Protein AF-A0A2D9T7Q5-F1 (afdb_monomer)

Sequence (252 aa):
MREMLADASYLTARIRVTLDCPECASPIPVNGMVDQVLCGACQAVVKLHGDLGWKTILRYQKGEGCMEHKVLVNSQLCLAMDYFLAFGPRGGKLYRKWRGLLLEVDAQPIGCGECGHRLDADHLAREAMEEGPAVDAFCPACGHAVPIRVPTRQERSRTHAQCVAIVGETALCGDLSEPETDTTVLFSCLGCGAPAKVDATVPRLLRCEFCDATSYLPDALWLRLHPAQRKRPWALILRSTPDIHAKAQRQV

pLDDT: mean 84.09, std 13.27, range [35.62, 96.44]

Nearest PDB structures (foldseek):
  7fac-assembly1_A  TM=2.512E-01  e=1.376E+00  Severe acute respiratory syndrome-related coronavirus
  2rl7-assembly2_D  TM=2.134E-01  e=8.811E+00  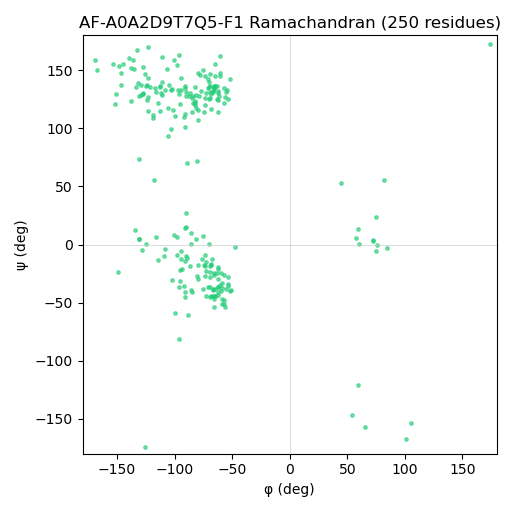Bos taurus

Structure (mmCIF, N/CA/C/O backbone):
data_AF-A0A2D9T7Q5-F1
#
_entry.id   AF-A0A2D9T7Q5-F1
#
loop_
_atom_site.group_PDB
_atom_site.id
_atom_site.type_symbol
_atom_site.label_atom_id
_atom_site.label_alt_id
_atom_site.label_comp_id
_atom_site.label_asym_id
_atom_site.label_entity_id
_atom_site.label_seq_id
_atom_site.pdbx_PDB_ins_code
_atom_site.Cartn_x
_atom_site.Cartn_y
_atom_site.Cartn_z
_atom_site.occupancy
_atom_site.B_iso_or_equiv
_atom_site.auth_seq_id
_atom_site.auth_comp_id
_atom_site.auth_asym_id
_atom_site.auth_atom_id
_atom_site.pdbx_PDB_model_num
ATOM 1 N N . MET A 1 1 ? 29.111 10.127 -18.980 1.00 43.31 1 MET A N 1
ATOM 2 C CA . MET A 1 1 ? 27.925 9.448 -18.396 1.00 43.31 1 MET A CA 1
ATOM 3 C C . MET A 1 1 ? 26.583 10.043 -18.874 1.00 43.31 1 MET A C 1
ATOM 5 O O . MET A 1 1 ? 25.580 9.836 -18.209 1.00 43.31 1 MET A O 1
ATOM 9 N N . ARG A 1 2 ? 26.542 10.764 -20.015 1.00 35.62 2 ARG A N 1
ATOM 10 C CA . ARG A 1 2 ? 25.325 11.380 -20.596 1.00 35.62 2 ARG A CA 1
ATOM 11 C C . ARG A 1 2 ? 24.828 10.699 -21.888 1.00 35.62 2 ARG A C 1
ATOM 13 O O . ARG A 1 2 ? 23.712 10.963 -22.297 1.00 35.62 2 ARG A O 1
ATOM 20 N N . GLU A 1 3 ? 25.601 9.785 -22.481 1.00 36.62 3 GLU A N 1
ATOM 21 C CA . GLU A 1 3 ? 25.268 9.139 -23.770 1.00 36.62 3 GLU A CA 1
ATOM 22 C C . GLU A 1 3 ? 24.538 7.784 -23.655 1.00 36.62 3 GLU A C 1
ATOM 24 O O . GLU A 1 3 ? 24.079 7.254 -24.655 1.00 36.62 3 GLU A O 1
ATOM 29 N N . MET A 1 4 ? 24.348 7.226 -22.451 1.00 38.62 4 MET A N 1
ATOM 30 C CA . MET A 1 4 ? 23.661 5.928 -22.249 1.00 38.62 4 MET A CA 1
ATOM 31 C C . MET A 1 4 ? 22.134 6.033 -22.032 1.00 38.62 4 MET A C 1
ATOM 33 O O . MET A 1 4 ? 21.518 5.095 -21.520 1.00 38.62 4 MET A O 1
ATOM 37 N N . LEU A 1 5 ? 21.516 7.178 -22.333 1.00 47.72 5 LEU A N 1
ATOM 38 C CA . LEU A 1 5 ? 20.073 7.393 -22.135 1.00 47.72 5 LEU A CA 1
ATOM 39 C C . LEU A 1 5 ? 19.224 7.105 -23.385 1.00 47.72 5 LEU A C 1
ATOM 41 O O . LEU A 1 5 ? 18.015 6.993 -23.246 1.00 47.72 5 LEU A O 1
ATOM 45 N N . ALA A 1 6 ? 19.823 6.940 -24.571 1.00 46.31 6 ALA A N 1
ATOM 46 C CA . ALA A 1 6 ? 19.074 6.875 -25.832 1.00 46.31 6 ALA A CA 1
ATOM 47 C C . ALA A 1 6 ? 18.213 5.604 -26.024 1.00 46.31 6 ALA A C 1
ATOM 49 O O . ALA A 1 6 ? 17.210 5.677 -26.723 1.00 46.31 6 ALA A O 1
ATOM 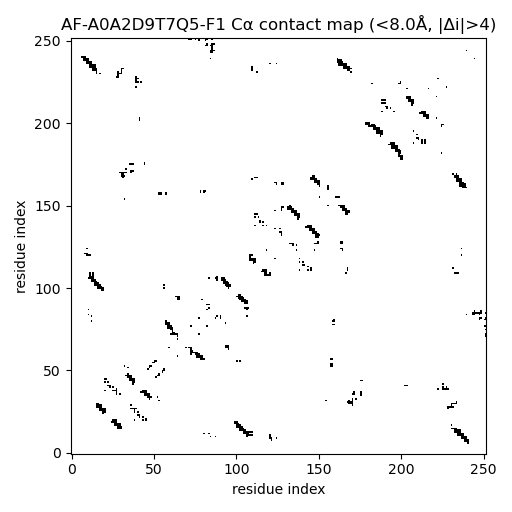50 N N . ASP A 1 7 ? 18.542 4.486 -25.358 1.00 54.91 7 ASP A N 1
ATOM 51 C CA . ASP A 1 7 ? 17.846 3.191 -25.528 1.00 54.91 7 ASP A CA 1
ATOM 52 C C . ASP A 1 7 ? 17.118 2.692 -24.263 1.00 54.91 7 ASP A C 1
ATOM 54 O O . ASP A 1 7 ? 16.646 1.552 -24.206 1.00 54.91 7 ASP A O 1
ATOM 58 N N . ALA A 1 8 ? 17.066 3.499 -23.198 1.00 61.81 8 ALA A N 1
ATOM 59 C CA . ALA A 1 8 ? 16.381 3.101 -21.971 1.00 61.81 8 ALA A CA 1
ATOM 60 C C . ALA A 1 8 ? 14.876 3.369 -22.097 1.00 61.81 8 ALA A C 1
ATOM 62 O O . ALA A 1 8 ? 14.469 4.510 -22.279 1.00 61.81 8 ALA A O 1
ATOM 63 N N . SER A 1 9 ? 14.069 2.318 -21.949 1.00 82.94 9 SER A N 1
ATOM 64 C CA . SER A 1 9 ? 12.618 2.428 -21.750 1.00 82.94 9 SER A CA 1
ATOM 65 C C . SER A 1 9 ? 12.292 2.253 -20.270 1.00 82.94 9 SER A C 1
ATOM 67 O O . SER A 1 9 ? 13.089 1.680 -19.516 1.00 82.94 9 SER A O 1
ATOM 69 N N . TYR A 1 10 ? 11.130 2.726 -19.831 1.00 89.00 10 TYR A N 1
ATOM 70 C CA . TYR A 1 10 ? 10.676 2.520 -18.458 1.00 89.00 10 TYR A CA 1
ATOM 71 C C . TYR A 1 10 ? 9.484 1.566 -18.394 1.00 89.00 10 TYR A C 1
ATOM 73 O O . TYR A 1 10 ? 8.569 1.606 -19.214 1.00 89.00 10 TYR A O 1
ATOM 81 N N . LEU A 1 11 ? 9.495 0.689 -17.390 1.00 88.94 11 LEU A N 1
ATOM 82 C CA . LEU A 1 11 ? 8.395 -0.227 -17.109 1.00 88.94 11 LEU A CA 1
ATOM 83 C C . LEU A 1 11 ? 7.725 0.143 -15.790 1.00 88.94 11 LEU A C 1
ATOM 85 O O . LEU A 1 11 ? 8.394 0.388 -14.786 1.00 88.94 11 LEU A O 1
ATOM 89 N N . THR A 1 12 ? 6.395 0.132 -15.781 1.00 91.44 12 THR A N 1
ATOM 90 C CA . THR A 1 12 ? 5.591 0.416 -14.589 1.00 91.44 12 THR A CA 1
ATOM 91 C C . THR A 1 12 ? 5.121 -0.879 -13.947 1.00 91.44 12 THR A C 1
ATOM 93 O O . THR A 1 12 ? 4.246 -1.551 -14.488 1.00 91.44 12 THR A O 1
ATOM 96 N N . ALA A 1 13 ? 5.655 -1.209 -12.774 1.00 92.25 13 ALA A N 1
ATOM 97 C CA . ALA A 1 13 ? 5.128 -2.283 -11.942 1.00 92.25 13 ALA A CA 1
ATOM 98 C C . ALA A 1 13 ? 4.087 -1.698 -10.986 1.00 92.25 13 ALA A C 1
ATOM 100 O O . ALA A 1 13 ? 4.437 -1.076 -9.981 1.00 92.25 13 ALA A O 1
ATOM 101 N N . ARG A 1 14 ? 2.804 -1.875 -11.302 1.00 93.38 14 ARG A N 1
ATOM 102 C CA . ARG A 1 14 ? 1.698 -1.396 -10.472 1.00 93.38 14 ARG A CA 1
ATOM 103 C C . ARG A 1 14 ? 1.397 -2.405 -9.375 1.00 93.38 14 ARG A C 1
ATOM 105 O O . ARG A 1 14 ? 1.079 -3.556 -9.661 1.00 93.38 14 ARG A O 1
ATOM 112 N N . ILE A 1 15 ? 1.476 -1.959 -8.131 1.00 94.25 15 ILE A N 1
ATOM 113 C CA . ILE A 1 15 ? 1.443 -2.780 -6.927 1.00 94.25 15 ILE A CA 1
ATOM 114 C C . ILE A 1 15 ? 0.165 -2.492 -6.143 1.00 94.25 15 ILE A C 1
ATOM 116 O O . ILE A 1 15 ? -0.222 -1.341 -5.933 1.00 94.25 15 ILE A O 1
ATOM 120 N N . ARG A 1 16 ? -0.481 -3.557 -5.669 1.00 95.44 16 ARG A N 1
ATOM 121 C CA . ARG A 1 16 ? -1.480 -3.488 -4.602 1.00 95.44 16 ARG A CA 1
ATOM 122 C C . ARG A 1 16 ? -1.121 -4.504 -3.539 1.00 95.44 16 ARG A C 1
ATOM 124 O O . ARG A 1 16 ? -0.930 -5.679 -3.843 1.00 95.44 16 ARG A O 1
ATOM 131 N N . VAL A 1 17 ? -1.071 -4.048 -2.297 1.00 95.88 17 VAL A N 1
ATOM 132 C CA . VAL A 1 17 ? -0.803 -4.909 -1.149 1.00 95.88 17 VAL A CA 1
ATOM 133 C C . VAL A 1 17 ? -1.937 -4.763 -0.147 1.00 95.88 17 VAL A C 1
ATOM 135 O O . VAL A 1 17 ? -2.457 -3.672 0.098 1.00 95.88 17 VAL A O 1
ATOM 138 N N . THR A 1 18 ? -2.363 -5.887 0.404 1.00 96.44 18 THR A N 1
ATOM 139 C CA . THR A 1 18 ? -3.292 -5.959 1.528 1.00 96.44 18 THR A CA 1
ATOM 140 C C . THR A 1 18 ? -2.718 -6.948 2.525 1.00 96.44 18 THR A C 1
ATOM 142 O O . THR A 1 18 ? -2.238 -8.000 2.113 1.00 96.44 18 THR A O 1
ATOM 145 N N . LEU A 1 19 ? -2.735 -6.614 3.808 1.00 95.56 19 LEU A N 1
ATOM 146 C CA . LEU A 1 19 ? -2.353 -7.533 4.876 1.00 95.56 19 LEU A CA 1
ATOM 147 C C . LEU A 1 19 ? -3.475 -7.638 5.900 1.00 95.56 19 LEU A C 1
ATOM 149 O O . LEU A 1 19 ? -4.172 -6.658 6.140 1.00 95.56 19 LEU A O 1
ATOM 153 N N . ASP A 1 20 ? -3.645 -8.801 6.505 1.00 95.69 20 ASP A N 1
ATOM 154 C CA . ASP A 1 20 ? -4.564 -8.978 7.621 1.00 95.69 20 ASP A CA 1
ATOM 155 C C . ASP A 1 20 ? -3.926 -8.401 8.892 1.00 95.69 20 ASP A C 1
ATOM 157 O O . ASP A 1 20 ? -2.754 -8.647 9.194 1.00 95.69 20 ASP A O 1
ATOM 161 N N . CYS A 1 21 ? -4.687 -7.603 9.639 1.00 94.31 21 CYS A N 1
ATOM 162 C CA . CYS A 1 21 ? -4.234 -7.049 10.908 1.00 94.31 21 CYS A CA 1
ATOM 163 C C . CYS A 1 21 ? -3.931 -8.185 11.902 1.00 94.31 21 CYS A C 1
ATOM 165 O O . CYS A 1 21 ? -4.820 -8.998 12.151 1.00 94.31 21 CYS A O 1
ATOM 167 N N . PRO A 1 22 ? -2.746 -8.229 12.534 1.00 94.00 22 PRO A N 1
ATOM 168 C CA . PRO A 1 22 ? -2.429 -9.269 13.512 1.00 94.00 22 PRO A CA 1
ATOM 169 C C . PRO A 1 22 ? -3.302 -9.195 14.775 1.00 94.00 22 PRO A C 1
ATOM 171 O O . PRO A 1 22 ? -3.511 -10.218 15.416 1.00 94.00 22 PRO A O 1
ATOM 174 N N . GLU A 1 23 ? -3.848 -8.018 15.103 1.00 93.31 23 GLU A N 1
ATOM 175 C CA . GLU A 1 23 ? -4.663 -7.807 16.309 1.00 93.31 23 GLU A CA 1
ATOM 176 C C . GLU A 1 23 ? -6.145 -8.149 16.104 1.00 93.31 23 GLU A C 1
ATOM 178 O O . GLU A 1 23 ? -6.793 -8.699 16.989 1.00 93.31 23 GLU A O 1
ATOM 183 N N . CYS A 1 24 ? -6.713 -7.815 14.939 1.00 92.12 24 CYS A N 1
ATOM 184 C CA . CYS A 1 24 ? -8.160 -7.935 14.705 1.00 92.12 24 CYS A CA 1
ATOM 185 C C . CYS A 1 24 ? -8.547 -8.659 13.409 1.00 92.12 24 CYS A C 1
ATOM 187 O O . CYS A 1 24 ? -9.725 -8.670 13.052 1.00 92.12 24 CYS A O 1
ATOM 189 N N . ALA A 1 25 ? -7.576 -9.202 12.668 1.00 94.50 25 ALA A N 1
ATOM 190 C CA . ALA A 1 25 ? -7.743 -9.869 11.371 1.00 94.50 25 ALA A CA 1
ATOM 191 C C . ALA A 1 25 ? -8.407 -9.026 10.260 1.00 94.50 25 ALA A C 1
ATOM 193 O O . ALA A 1 25 ? -8.667 -9.532 9.171 1.00 94.50 25 ALA A O 1
ATOM 194 N N . SER A 1 26 ? -8.671 -7.736 10.495 1.00 92.44 26 SER A N 1
ATOM 195 C CA . SER A 1 26 ? -9.244 -6.852 9.477 1.00 92.44 26 SER A CA 1
ATOM 196 C C . SER A 1 26 ? -8.222 -6.545 8.379 1.00 92.44 26 SER A C 1
ATOM 198 O O . SER A 1 26 ? -7.047 -6.339 8.693 1.00 92.44 26 SER A O 1
ATOM 200 N N . PRO A 1 27 ? -8.640 -6.452 7.105 1.00 94.88 27 PRO A N 1
ATOM 201 C CA . PRO A 1 27 ? -7.729 -6.167 6.007 1.00 94.88 27 PRO A CA 1
ATOM 202 C C . PRO A 1 27 ? -7.215 -4.723 6.075 1.00 94.88 27 PRO A C 1
ATOM 204 O O . PRO A 1 27 ? -7.990 -3.772 6.186 1.00 94.88 27 PRO A O 1
ATOM 207 N N . ILE A 1 28 ? -5.902 -4.558 5.950 1.00 95.38 28 ILE A N 1
ATOM 208 C CA . ILE A 1 28 ? -5.200 -3.276 5.918 1.00 95.38 28 ILE A CA 1
ATOM 209 C C . ILE A 1 28 ? -4.602 -3.088 4.518 1.00 95.38 28 ILE A C 1
ATOM 211 O O . ILE A 1 28 ? -3.722 -3.857 4.113 1.00 95.38 28 ILE A O 1
ATOM 215 N N . PRO A 1 29 ? -5.056 -2.092 3.741 1.00 95.94 29 PRO A N 1
ATOM 216 C CA . PRO A 1 29 ? -4.398 -1.747 2.491 1.00 95.94 29 PRO A CA 1
ATOM 217 C C . PRO A 1 29 ? -3.043 -1.083 2.763 1.00 95.94 29 PRO A C 1
ATOM 219 O O . PRO A 1 29 ? -2.936 -0.173 3.582 1.00 95.94 29 PRO A O 1
ATOM 222 N N . VAL A 1 30 ? -2.012 -1.514 2.037 1.00 95.75 30 VAL A N 1
ATOM 223 C CA . VAL A 1 30 ? -0.668 -0.928 2.101 1.00 95.75 30 VAL A CA 1
ATOM 224 C C . VAL A 1 30 ? -0.449 -0.107 0.831 1.00 95.75 30 VAL A C 1
ATOM 226 O O . VAL A 1 30 ? -0.069 -0.627 -0.222 1.00 95.75 30 VAL A O 1
ATOM 229 N N . ASN A 1 31 ? -0.749 1.187 0.930 1.00 95.44 31 ASN A N 1
ATOM 230 C CA . ASN A 1 31 ? -0.799 2.118 -0.200 1.00 95.44 31 ASN A CA 1
ATOM 231 C C . ASN A 1 31 ? 0.546 2.820 -0.488 1.00 95.44 31 ASN A C 1
ATOM 233 O O . ASN A 1 31 ? 0.563 3.942 -0.990 1.00 95.44 31 ASN A O 1
ATOM 237 N N . GLY A 1 32 ? 1.670 2.196 -0.141 1.00 94.75 32 GLY A N 1
ATOM 238 C CA . GLY A 1 32 ? 3.005 2.716 -0.426 1.00 94.75 32 GLY A CA 1
ATOM 239 C C . GLY A 1 32 ? 4.110 1.878 0.204 1.00 94.75 32 GLY A C 1
ATOM 240 O O . GLY A 1 32 ? 3.834 0.964 0.980 1.00 94.75 32 GLY A O 1
ATOM 241 N N . MET A 1 33 ? 5.355 2.195 -0.130 1.00 93.44 33 MET A N 1
ATOM 242 C CA . MET A 1 33 ? 6.586 1.589 0.370 1.00 93.44 33 MET A CA 1
ATOM 243 C C . MET A 1 33 ? 6.952 2.177 1.743 1.00 93.44 33 MET A C 1
ATOM 245 O O . MET A 1 33 ? 7.897 2.947 1.883 1.00 93.44 33 MET A O 1
ATOM 249 N N . VAL A 1 34 ? 6.183 1.808 2.766 1.00 93.50 34 VAL A N 1
ATOM 250 C CA . VAL A 1 34 ? 6.332 2.299 4.149 1.00 93.50 34 VAL A CA 1
ATOM 251 C C . VAL A 1 34 ? 6.830 1.208 5.095 1.00 93.50 34 VAL A C 1
ATOM 253 O O . VAL A 1 34 ? 6.720 0.023 4.791 1.00 93.50 34 VAL A O 1
ATOM 256 N N . ASP A 1 35 ? 7.368 1.580 6.254 1.00 92.88 35 ASP A N 1
ATOM 257 C CA . ASP A 1 35 ? 7.816 0.616 7.274 1.00 92.88 35 ASP A CA 1
ATOM 258 C C . ASP A 1 35 ? 6.712 0.241 8.277 1.00 92.88 35 ASP A C 1
ATOM 260 O O . ASP A 1 35 ? 6.879 -0.694 9.059 1.00 92.88 35 ASP A O 1
ATOM 264 N N . GLN A 1 36 ? 5.574 0.936 8.257 1.00 93.81 36 GLN A N 1
ATOM 265 C CA . GLN A 1 36 ? 4.432 0.660 9.121 1.00 93.81 36 GLN A CA 1
ATOM 266 C C . GLN A 1 36 ? 3.121 1.125 8.491 1.00 93.81 36 GLN A C 1
ATOM 268 O O . GLN A 1 36 ? 3.112 2.030 7.660 1.00 93.81 36 GLN A O 1
ATOM 273 N N . VAL A 1 37 ? 2.015 0.504 8.894 1.00 93.81 37 VAL A N 1
ATOM 274 C CA . VAL A 1 37 ? 0.657 0.882 8.484 1.00 93.81 37 VAL A CA 1
ATOM 275 C C . VAL A 1 37 ? -0.286 0.884 9.679 1.00 93.81 37 VAL A C 1
ATOM 277 O O . VAL A 1 37 ? -0.104 0.118 10.623 1.00 93.81 37 VAL A O 1
ATOM 280 N N . LEU A 1 38 ? -1.3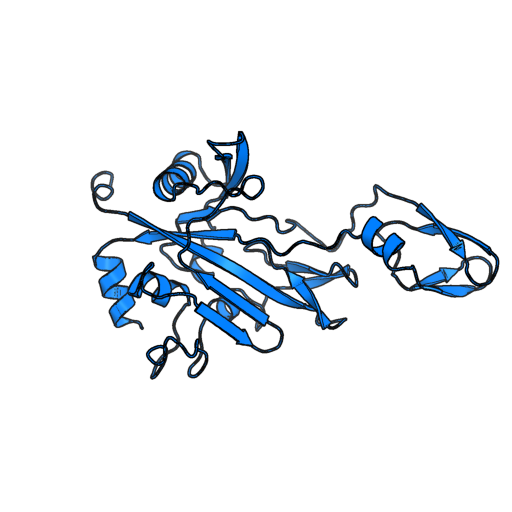14 1.726 9.624 1.00 92.31 38 LEU A N 1
ATOM 281 C CA . LEU A 1 38 ? -2.337 1.825 10.660 1.00 92.31 38 LEU A CA 1
ATOM 282 C C . LEU A 1 38 ? -3.564 0.988 10.286 1.00 92.31 38 LEU A C 1
ATOM 284 O O . LEU A 1 38 ? -4.105 1.109 9.182 1.00 92.31 38 LEU A O 1
ATOM 288 N N . CYS A 1 39 ? -4.035 0.146 11.203 1.00 90.94 39 CYS A N 1
ATOM 289 C CA . CYS A 1 39 ? -5.280 -0.585 11.004 1.00 90.94 39 CYS A CA 1
ATOM 290 C C . CYS A 1 39 ? -6.491 0.343 11.166 1.00 90.94 39 CYS A C 1
ATOM 292 O O . CYS A 1 39 ? -6.802 0.751 12.276 1.00 90.94 39 CYS A O 1
ATOM 294 N N . GLY A 1 40 ? -7.265 0.589 10.105 1.00 86.81 40 GLY A N 1
ATOM 295 C CA . GLY A 1 40 ? -8.497 1.390 10.214 1.00 86.81 40 GLY A CA 1
ATOM 296 C C . GLY A 1 40 ? -9.551 0.811 11.178 1.00 86.81 40 GLY A C 1
ATOM 297 O O . GLY A 1 40 ? -10.365 1.548 11.728 1.00 86.81 40 GLY A O 1
ATOM 298 N N . ALA A 1 41 ? -9.530 -0.503 11.433 1.00 87.75 41 ALA A N 1
ATOM 299 C CA . ALA A 1 41 ? -10.537 -1.173 12.258 1.00 87.75 41 ALA A CA 1
ATOM 300 C C . ALA A 1 41 ? -10.250 -1.123 13.767 1.00 87.75 41 ALA A C 1
ATOM 302 O O . ALA A 1 41 ? -11.184 -0.938 14.547 1.00 87.75 41 ALA A O 1
ATOM 303 N N . CYS A 1 42 ? -8.989 -1.301 14.175 1.00 87.38 42 CYS A N 1
ATOM 304 C CA . CYS A 1 42 ? -8.593 -1.353 15.588 1.00 87.38 42 CYS A CA 1
ATOM 305 C C . CYS A 1 42 ? -7.500 -0.346 15.972 1.00 87.38 42 CYS A C 1
ATOM 307 O O . CYS A 1 42 ? -7.072 -0.348 17.119 1.00 87.38 42 CYS A O 1
ATOM 309 N N . GLN A 1 43 ? -7.028 0.475 15.028 1.00 87.50 43 GLN A N 1
ATOM 310 C CA . GLN A 1 43 ? -5.947 1.462 15.194 1.00 87.50 43 GLN A CA 1
ATOM 311 C C . GLN A 1 43 ? -4.593 0.883 15.623 1.00 87.50 43 GLN A C 1
ATOM 313 O O . GLN A 1 43 ? -3.680 1.622 15.969 1.00 87.50 43 GLN A O 1
ATOM 318 N N . ALA A 1 44 ? -4.411 -0.437 15.547 1.00 89.81 44 ALA A N 1
ATOM 319 C CA . ALA A 1 44 ? -3.103 -1.031 15.780 1.00 89.81 44 ALA A CA 1
ATOM 320 C C . ALA A 1 44 ? -2.116 -0.597 14.687 1.00 89.81 44 ALA A C 1
ATOM 322 O O . ALA A 1 44 ? -2.423 -0.675 13.490 1.00 89.81 44 ALA A O 1
ATOM 323 N N . VAL A 1 45 ? -0.918 -0.189 15.106 1.00 92.69 45 VAL A N 1
ATOM 324 C CA . VAL A 1 45 ? 0.213 0.069 14.211 1.00 92.69 45 VAL A CA 1
ATOM 325 C C . VAL A 1 45 ? 0.884 -1.259 13.878 1.00 92.69 45 VAL A C 1
ATOM 327 O O . VAL A 1 45 ? 1.422 -1.941 14.751 1.00 92.69 45 VAL A O 1
ATOM 330 N N . VAL A 1 46 ? 0.877 -1.628 12.601 1.00 93.31 46 VAL A N 1
ATOM 331 C CA . VAL A 1 46 ? 1.496 -2.859 12.101 1.00 93.31 46 VAL A CA 1
ATOM 332 C C . VAL A 1 46 ? 2.830 -2.522 11.451 1.00 93.31 46 VAL A C 1
ATOM 334 O O . VAL A 1 46 ? 2.872 -1.842 10.426 1.00 93.31 46 VAL A O 1
ATOM 337 N N . LYS A 1 47 ? 3.927 -3.022 12.027 1.00 94.38 47 LYS A N 1
ATOM 338 C CA . LYS A 1 47 ? 5.287 -2.830 11.499 1.00 94.38 47 LYS A CA 1
ATOM 339 C C . LYS A 1 47 ? 5.591 -3.824 10.374 1.00 94.38 47 LYS A C 1
ATOM 341 O O . LYS A 1 47 ? 5.461 -5.037 10.543 1.00 94.38 47 LYS A O 1
ATOM 346 N N . LEU A 1 48 ? 6.055 -3.316 9.236 1.00 92.81 48 LEU A N 1
ATOM 347 C CA . LEU A 1 48 ? 6.407 -4.076 8.035 1.00 92.81 48 LEU A CA 1
ATOM 348 C C . LEU A 1 48 ? 7.877 -4.511 8.071 1.00 92.81 48 LEU A C 1
ATOM 350 O O . LEU A 1 48 ? 8.729 -4.036 7.318 1.00 92.81 48 LEU A O 1
ATOM 354 N N . HIS A 1 49 ? 8.181 -5.451 8.963 1.00 91.25 49 HIS A N 1
ATOM 355 C CA . HIS A 1 49 ? 9.509 -6.052 9.122 1.00 91.25 49 HIS A CA 1
ATOM 356 C C . HIS A 1 49 ? 9.439 -7.585 9.195 1.00 91.25 49 HIS A C 1
ATOM 358 O O . HIS A 1 49 ? 8.366 -8.158 9.391 1.00 91.25 49 HIS A O 1
ATOM 364 N N . GLY A 1 50 ? 10.586 -8.263 9.076 1.00 89.25 50 GLY A N 1
ATOM 365 C CA . GLY A 1 50 ? 10.651 -9.728 9.134 1.00 89.25 50 GLY A CA 1
ATOM 366 C C . GLY A 1 50 ? 9.796 -10.377 8.041 1.00 89.25 50 GLY A C 1
ATOM 367 O O . GLY A 1 50 ? 9.982 -10.089 6.854 1.00 89.25 50 GLY A O 1
ATOM 368 N N . ASP A 1 51 ? 8.829 -11.202 8.441 1.00 87.50 51 ASP A N 1
ATOM 369 C CA . ASP A 1 51 ? 7.902 -11.889 7.530 1.00 87.50 51 ASP A CA 1
ATOM 370 C C . ASP A 1 51 ? 6.965 -10.927 6.778 1.00 87.50 51 ASP A C 1
ATOM 372 O O . ASP A 1 51 ? 6.565 -11.212 5.652 1.00 87.50 51 ASP A O 1
ATOM 376 N N . LEU A 1 52 ? 6.679 -9.755 7.353 1.00 89.12 52 LEU A N 1
ATOM 377 C CA . LEU A 1 52 ? 5.888 -8.688 6.724 1.00 89.12 52 LEU A CA 1
ATOM 378 C C . LEU A 1 52 ? 6.766 -7.602 6.082 1.00 89.12 52 LEU A C 1
ATOM 380 O O . LEU A 1 52 ? 6.265 -6.574 5.641 1.00 89.12 52 LEU A O 1
ATOM 384 N N . GLY A 1 53 ? 8.086 -7.796 6.037 1.00 91.81 53 GLY A N 1
ATOM 385 C CA . GLY A 1 53 ? 9.002 -6.833 5.434 1.00 91.81 53 GLY A CA 1
ATOM 386 C C . GLY A 1 53 ? 8.969 -6.858 3.909 1.00 91.81 53 GLY A C 1
ATOM 387 O O . GLY A 1 53 ? 8.797 -7.911 3.298 1.00 91.81 53 GLY A O 1
ATOM 388 N N . TRP A 1 54 ? 9.246 -5.720 3.268 1.00 92.62 54 TRP A N 1
ATOM 389 C CA . TRP A 1 54 ? 9.233 -5.593 1.800 1.00 92.62 54 TRP A CA 1
ATOM 390 C C . TRP A 1 54 ? 10.093 -6.617 1.053 1.00 92.62 54 TRP A C 1
ATOM 392 O O . TRP A 1 54 ? 9.699 -7.082 -0.013 1.00 92.62 54 TRP A O 1
ATOM 402 N N . LYS A 1 55 ? 11.232 -7.028 1.631 1.00 89.31 55 LYS A N 1
ATOM 403 C CA . LYS A 1 55 ? 12.075 -8.098 1.063 1.00 89.31 55 LYS A CA 1
ATOM 404 C C . LYS A 1 55 ? 11.360 -9.443 0.984 1.00 89.31 55 LYS A C 1
ATOM 406 O O . LYS A 1 55 ? 11.725 -10.245 0.133 1.00 89.31 55 LYS A O 1
ATOM 411 N N . THR A 1 56 ? 10.419 -9.696 1.886 1.00 89.38 56 THR A N 1
ATOM 412 C CA . THR A 1 56 ? 9.623 -10.924 1.964 1.00 89.38 56 THR A CA 1
ATOM 413 C C . THR A 1 56 ? 8.345 -10.784 1.145 1.00 89.38 56 THR A C 1
ATOM 415 O O . THR A 1 56 ? 7.995 -11.704 0.408 1.00 89.38 56 THR A O 1
ATOM 418 N N . ILE A 1 57 ? 7.692 -9.616 1.207 1.00 91.12 57 ILE A N 1
ATOM 419 C CA . ILE A 1 57 ? 6.501 -9.293 0.406 1.00 91.12 57 ILE A CA 1
ATOM 420 C C . ILE A 1 57 ? 6.811 -9.461 -1.084 1.00 91.12 57 ILE A C 1
ATOM 422 O O . ILE A 1 57 ? 6.126 -10.210 -1.778 1.00 91.12 57 ILE A O 1
ATOM 426 N N . LEU A 1 58 ? 7.874 -8.812 -1.565 1.00 89.69 58 LEU A N 1
ATOM 427 C CA . LEU A 1 58 ? 8.242 -8.771 -2.983 1.00 89.69 58 LEU A CA 1
ATOM 428 C C . LEU A 1 58 ? 9.089 -9.965 -3.435 1.00 89.69 58 LEU A C 1
ATOM 430 O O . LEU A 1 58 ? 9.617 -9.940 -4.542 1.00 89.69 58 LEU A O 1
ATOM 434 N N . ARG A 1 59 ? 9.254 -11.001 -2.612 1.00 84.81 59 ARG A N 1
ATOM 435 C CA . ARG A 1 59 ? 10.030 -12.196 -2.964 1.00 84.81 59 ARG A CA 1
ATOM 436 C C . ARG A 1 59 ? 9.109 -13.391 -3.103 1.00 84.81 59 ARG A C 1
ATOM 438 O O . ARG A 1 59 ? 8.314 -13.658 -2.207 1.00 84.81 59 ARG A O 1
ATOM 445 N N . TYR A 1 60 ? 9.254 -14.111 -4.207 1.00 75.06 60 TYR A N 1
ATOM 446 C CA . TYR A 1 60 ? 8.538 -15.358 -4.444 1.00 75.06 60 TYR A CA 1
ATOM 447 C C . TYR A 1 60 ? 9.359 -16.538 -3.929 1.00 75.06 60 TYR A C 1
ATOM 449 O O . TYR A 1 60 ? 10.573 -16.618 -4.153 1.00 75.06 60 TYR A O 1
ATOM 457 N N . GLN A 1 61 ? 8.697 -17.450 -3.222 1.00 65.94 61 GLN A N 1
ATOM 458 C CA . GLN A 1 61 ? 9.264 -18.738 -2.843 1.00 65.94 61 GLN A CA 1
ATOM 459 C C . GLN A 1 61 ? 8.859 -19.834 -3.830 1.00 65.94 61 GLN A C 1
ATOM 461 O O . GLN A 1 61 ? 7.918 -19.700 -4.611 1.00 65.94 61 GLN A O 1
ATOM 466 N N . LYS A 1 62 ? 9.586 -20.953 -3.785 1.00 62.16 62 LYS A N 1
ATOM 467 C CA . LYS A 1 62 ? 9.283 -22.134 -4.597 1.00 62.16 62 LYS A CA 1
ATOM 468 C C . LYS A 1 62 ? 7.846 -22.599 -4.339 1.00 62.16 62 LYS A C 1
ATOM 470 O O . LYS A 1 62 ? 7.479 -22.846 -3.195 1.00 62.16 62 LYS A O 1
ATOM 475 N N . GLY A 1 63 ? 7.062 -22.747 -5.407 1.00 59.22 63 GLY A N 1
ATOM 476 C CA . GLY A 1 63 ? 5.658 -23.166 -5.331 1.00 59.22 63 GLY A CA 1
ATOM 477 C C . GLY A 1 63 ? 4.660 -22.036 -5.053 1.00 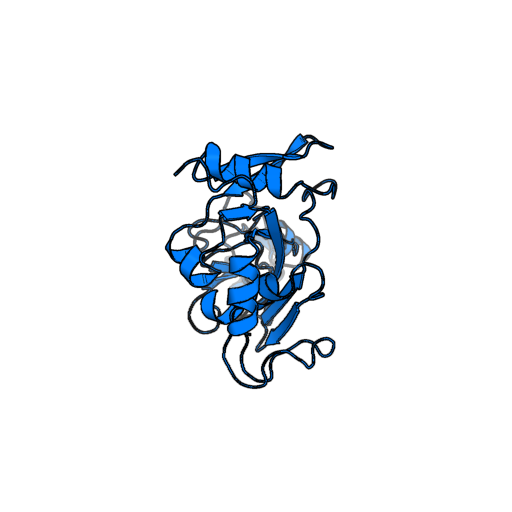59.22 63 GLY A C 1
ATOM 478 O O . GLY A 1 63 ? 3.457 -22.283 -5.066 1.00 59.22 63 GLY A O 1
ATOM 479 N N . GLU A 1 64 ? 5.125 -20.802 -4.849 1.00 61.88 64 GLU A N 1
ATOM 480 C CA . GLU A 1 64 ? 4.269 -19.619 -4.819 1.00 61.88 64 GLU A CA 1
ATOM 481 C C . GLU A 1 64 ? 4.197 -19.038 -6.239 1.00 61.88 64 GLU A C 1
ATOM 483 O O . GLU A 1 64 ? 5.194 -18.563 -6.774 1.00 61.88 64 GLU A O 1
ATOM 488 N N . GLY A 1 65 ? 3.034 -19.087 -6.885 1.00 52.84 65 GLY A N 1
ATOM 489 C CA . GLY A 1 65 ? 2.871 -18.562 -8.240 1.00 52.84 65 GLY A CA 1
ATOM 490 C C . GLY A 1 65 ? 1.409 -18.481 -8.670 1.00 52.84 65 GLY A C 1
ATOM 491 O O . GLY A 1 65 ? 0.542 -19.160 -8.121 1.00 52.84 65 GLY A O 1
ATOM 492 N N . CYS A 1 66 ? 1.133 -17.633 -9.660 1.00 52.81 66 CYS A N 1
ATOM 493 C CA . CYS A 1 66 ? -0.165 -17.575 -10.329 1.00 52.81 66 CYS A CA 1
ATOM 494 C C . CYS A 1 66 ? -0.369 -18.850 -11.171 1.00 52.81 66 CYS A C 1
ATOM 496 O O . CYS A 1 66 ? 0.543 -19.243 -11.900 1.00 52.81 66 CYS A O 1
ATOM 498 N N . MET A 1 67 ? -1.562 -19.466 -11.126 1.00 52.56 67 MET A N 1
ATOM 499 C CA . MET A 1 67 ? -1.896 -20.653 -11.942 1.00 52.56 67 MET A CA 1
ATOM 500 C C . MET A 1 67 ? -1.654 -20.445 -13.447 1.00 52.56 67 MET A C 1
ATOM 502 O O . MET A 1 67 ? -1.376 -21.410 -14.158 1.00 52.56 67 MET A O 1
ATOM 506 N N . GLU A 1 68 ? -1.741 -19.201 -13.923 1.00 52.28 68 GLU A N 1
ATOM 507 C CA . GLU A 1 68 ? -1.557 -18.823 -15.330 1.00 52.28 68 GLU A CA 1
ATOM 508 C C . GLU A 1 68 ? -0.087 -18.898 -15.773 1.00 52.28 68 GLU A C 1
ATOM 510 O O . GLU A 1 68 ? 0.197 -19.103 -16.950 1.00 52.28 68 GLU A O 1
ATOM 515 N N . HIS A 1 69 ? 0.857 -18.823 -14.833 1.00 53.66 69 HIS A N 1
ATOM 516 C CA . HIS A 1 69 ? 2.290 -18.813 -15.108 1.00 53.66 69 HIS A CA 1
ATOM 517 C C . HIS A 1 69 ? 2.976 -20.030 -14.489 1.00 53.66 69 HIS A C 1
ATOM 519 O O . HIS A 1 69 ? 3.957 -19.864 -13.773 1.00 53.66 69 HIS A O 1
ATOM 525 N N . LYS A 1 70 ? 2.532 -21.261 -14.808 1.00 46.84 70 LYS A N 1
ATOM 526 C CA . LYS A 1 70 ? 3.186 -22.552 -14.441 1.00 46.84 70 LYS A CA 1
ATOM 527 C C . LYS A 1 70 ? 4.714 -22.635 -14.701 1.00 46.84 70 LYS A C 1
ATOM 529 O O . LYS A 1 70 ? 5.328 -23.659 -14.427 1.00 46.84 70 LYS A O 1
ATOM 534 N N . VAL A 1 71 ? 5.308 -21.583 -15.256 1.00 48.28 71 VAL A N 1
ATOM 535 C CA . VAL A 1 71 ? 6.728 -21.369 -15.538 1.00 48.28 71 VAL A CA 1
ATOM 536 C C . VAL A 1 71 ? 7.469 -20.677 -14.381 1.00 48.28 71 VAL A C 1
ATOM 538 O O . VAL A 1 71 ? 8.693 -20.715 -14.338 1.00 48.28 71 VAL A O 1
ATOM 541 N N . LEU A 1 72 ? 6.783 -20.096 -13.397 1.00 48.28 72 LEU A N 1
ATOM 542 C CA . LEU A 1 72 ? 7.458 -19.445 -12.281 1.00 48.28 72 LEU A CA 1
ATOM 543 C C . LEU A 1 72 ? 7.831 -20.436 -11.171 1.00 48.28 72 LEU A C 1
ATOM 545 O O . LEU A 1 72 ? 6.984 -20.951 -10.445 1.00 48.28 72 LEU A O 1
ATOM 549 N N . VAL A 1 73 ? 9.144 -20.589 -11.001 1.00 48.81 73 VAL A N 1
ATOM 550 C CA . VAL A 1 73 ? 9.840 -21.146 -9.834 1.00 48.81 73 VAL A CA 1
ATOM 551 C C . VAL A 1 73 ? 9.933 -22.675 -9.747 1.00 48.81 73 VAL A C 1
ATOM 553 O O . VAL A 1 73 ? 9.613 -23.275 -8.720 1.00 48.81 73 VAL A O 1
ATOM 556 N N . ASN A 1 74 ? 10.485 -23.330 -10.774 1.00 47.47 74 ASN A N 1
ATOM 557 C CA . ASN A 1 74 ? 10.918 -24.725 -10.608 1.00 47.47 74 ASN A CA 1
ATOM 558 C C . ASN A 1 74 ? 12.242 -24.871 -9.819 1.00 47.47 74 ASN A C 1
ATOM 560 O O . ASN A 1 74 ? 12.531 -25.973 -9.346 1.00 47.47 74 ASN A O 1
ATOM 564 N N . SER A 1 75 ? 13.021 -23.801 -9.571 1.00 48.84 75 SER A N 1
ATOM 565 C CA . SER A 1 75 ? 14.319 -23.983 -8.889 1.00 48.84 75 SER A CA 1
ATOM 566 C C . SER A 1 75 ? 14.890 -22.882 -7.982 1.00 48.84 75 SER A C 1
ATOM 568 O O . SER A 1 75 ? 15.668 -23.269 -7.111 1.00 48.84 75 SER A O 1
ATOM 570 N N . GLN A 1 76 ? 14.564 -21.580 -8.070 1.00 56.72 76 GLN A N 1
ATOM 571 C CA . GLN A 1 76 ? 15.262 -20.567 -7.239 1.00 56.72 76 GLN A CA 1
ATOM 572 C C . GLN A 1 76 ? 14.407 -19.375 -6.778 1.00 56.72 76 GLN A C 1
ATOM 574 O O . GLN A 1 76 ? 13.498 -18.938 -7.467 1.00 56.72 76 GLN A O 1
ATOM 579 N N . LEU A 1 77 ? 14.722 -18.850 -5.587 1.00 65.50 77 LEU A N 1
ATOM 580 C CA . LEU A 1 77 ? 14.144 -17.623 -5.022 1.00 65.50 77 LEU A CA 1
ATOM 581 C C . LEU A 1 77 ? 14.376 -16.433 -5.971 1.00 65.50 77 LEU A C 1
ATOM 583 O O . LEU A 1 77 ? 15.531 -16.095 -6.222 1.00 65.50 77 LEU A O 1
ATOM 587 N N . CYS A 1 78 ? 13.314 -15.759 -6.420 1.00 73.81 78 CYS A N 1
ATOM 588 C CA . CYS A 1 78 ? 13.408 -14.564 -7.270 1.00 73.81 78 CYS A CA 1
ATOM 589 C C . CYS A 1 78 ? 12.608 -13.384 -6.689 1.00 73.81 78 CYS A C 1
ATOM 591 O O . CYS A 1 78 ? 11.627 -13.572 -5.953 1.00 73.81 78 CYS A O 1
ATOM 593 N N . LEU A 1 79 ? 13.016 -12.147 -6.996 1.00 81.00 79 LEU A N 1
ATOM 594 C CA . LEU A 1 79 ? 12.205 -10.972 -6.672 1.00 81.00 79 LEU A CA 1
ATOM 595 C C . LEU A 1 79 ? 11.066 -10.848 -7.691 1.00 81.00 79 LEU A C 1
ATOM 597 O O . LEU A 1 79 ? 11.227 -11.134 -8.876 1.00 81.00 79 LEU A O 1
ATOM 601 N N . ALA A 1 80 ? 9.910 -10.361 -7.245 1.00 80.44 80 ALA A N 1
ATOM 602 C CA . ALA A 1 80 ? 8.752 -10.074 -8.090 1.00 80.44 80 ALA A CA 1
ATOM 603 C C . ALA A 1 80 ? 9.122 -9.153 -9.263 1.00 80.44 80 ALA A C 1
ATOM 605 O O . ALA A 1 80 ? 8.613 -9.300 -10.371 1.00 80.44 80 ALA A O 1
ATOM 606 N N . MET A 1 81 ? 10.035 -8.213 -9.010 1.00 86.00 81 MET A N 1
ATOM 607 C CA . MET A 1 81 ? 10.528 -7.280 -10.017 1.00 86.00 81 MET A CA 1
ATOM 608 C C . MET A 1 81 ? 11.476 -7.933 -11.026 1.00 86.00 81 MET A C 1
ATOM 610 O O . MET A 1 81 ? 11.511 -7.475 -12.161 1.00 86.00 81 MET A O 1
ATOM 614 N N . ASP A 1 82 ? 12.190 -9.007 -10.666 1.00 81.75 82 ASP A N 1
ATOM 615 C CA . ASP A 1 82 ? 13.037 -9.744 -11.617 1.00 81.75 82 ASP A CA 1
ATOM 616 C C . ASP A 1 82 ? 12.157 -10.419 -12.671 1.00 81.75 82 ASP A C 1
ATOM 618 O O . ASP A 1 82 ? 12.402 -10.284 -13.866 1.00 81.75 82 ASP A O 1
ATOM 622 N N . TYR A 1 83 ? 11.059 -11.054 -12.244 1.00 77.00 83 TYR A N 1
ATOM 623 C CA . TYR A 1 83 ? 10.049 -11.574 -13.169 1.00 77.00 83 TYR A CA 1
ATOM 624 C C . TYR A 1 83 ? 9.458 -10.462 -14.034 1.00 77.00 83 TYR A C 1
ATOM 626 O O . TYR A 1 83 ? 9.367 -10.581 -15.256 1.00 77.00 83 TYR A O 1
ATOM 634 N N . PHE A 1 84 ? 9.083 -9.353 -13.401 1.00 78.50 84 PHE A N 1
ATOM 635 C CA . PHE A 1 84 ? 8.499 -8.228 -14.111 1.00 78.50 84 PHE A CA 1
ATOM 636 C C . PHE A 1 84 ? 9.445 -7.662 -15.181 1.00 78.50 84 PHE A C 1
ATOM 638 O O . PHE A 1 84 ? 9.014 -7.373 -16.294 1.00 78.50 84 PHE A O 1
ATOM 645 N N . LEU A 1 85 ? 10.744 -7.575 -14.890 1.00 80.88 85 LEU A N 1
ATOM 646 C CA . LEU A 1 85 ? 11.765 -7.196 -15.863 1.00 80.88 85 LEU A CA 1
ATOM 647 C C . LEU A 1 85 ? 12.005 -8.288 -16.910 1.00 80.88 85 LEU A C 1
ATOM 649 O O . LEU A 1 85 ? 12.206 -7.961 -18.069 1.00 80.88 85 LEU A O 1
ATOM 653 N N . ALA A 1 86 ? 11.958 -9.574 -16.568 1.00 76.19 86 ALA A N 1
ATOM 654 C CA . ALA A 1 86 ? 12.198 -10.656 -17.526 1.00 76.19 86 ALA A CA 1
ATOM 655 C C . ALA A 1 86 ? 11.109 -10.753 -18.611 1.00 76.19 86 ALA A C 1
ATOM 657 O O . ALA A 1 86 ? 11.420 -10.999 -19.782 1.00 76.19 86 ALA A O 1
ATOM 658 N N . PHE A 1 87 ? 9.844 -10.536 -18.235 1.00 74.19 87 PHE A N 1
ATOM 659 C CA . PHE A 1 87 ? 8.687 -10.777 -19.109 1.00 74.19 87 PHE A CA 1
ATOM 660 C C . PHE A 1 87 ? 7.912 -9.507 -19.490 1.00 74.19 87 PHE A C 1
ATOM 662 O O . PHE A 1 87 ? 7.102 -9.532 -20.424 1.00 74.19 87 PHE A O 1
ATOM 669 N N . GLY A 1 88 ? 8.168 -8.386 -18.810 1.00 69.44 88 GLY A N 1
ATOM 670 C CA . GLY A 1 88 ? 7.537 -7.097 -19.081 1.00 69.44 88 GLY A CA 1
ATOM 671 C C . GLY A 1 88 ? 6.001 -7.173 -19.074 1.00 69.44 88 GLY A C 1
ATOM 672 O O . GLY A 1 88 ? 5.417 -7.996 -18.364 1.00 69.44 88 GLY A O 1
ATOM 673 N N . PRO A 1 89 ? 5.309 -6.373 -19.907 1.00 67.62 89 PRO A N 1
ATOM 674 C CA . PRO A 1 89 ? 3.847 -6.375 -19.980 1.00 67.62 89 PRO A CA 1
ATOM 675 C C . PRO A 1 89 ? 3.235 -7.661 -20.547 1.00 67.62 89 PRO A C 1
ATOM 677 O O . PRO A 1 89 ? 2.031 -7.872 -20.418 1.00 67.62 89 PRO A O 1
ATOM 680 N N . ARG A 1 90 ? 4.049 -8.541 -21.143 1.00 68.50 90 ARG A N 1
ATOM 681 C CA . ARG A 1 90 ? 3.610 -9.865 -21.608 1.00 68.50 90 ARG A CA 1
ATOM 682 C C . ARG A 1 90 ? 3.523 -10.882 -20.468 1.00 68.50 90 ARG A C 1
ATOM 684 O O . ARG A 1 90 ? 2.840 -11.885 -20.628 1.00 68.50 90 ARG A O 1
ATOM 691 N N . GLY A 1 91 ? 4.166 -10.614 -19.328 1.00 62.72 91 GLY A N 1
ATOM 692 C CA . GLY A 1 91 ? 4.199 -11.491 -18.151 1.00 62.72 91 GLY A CA 1
ATOM 693 C C . GLY A 1 91 ? 2.915 -11.519 -17.316 1.00 62.72 91 GLY A C 1
ATOM 694 O O . GLY A 1 91 ? 2.920 -12.104 -16.236 1.00 62.72 91 GLY A O 1
ATOM 695 N N . GLY A 1 92 ? 1.839 -10.878 -17.783 1.00 71.12 92 GLY A N 1
ATOM 696 C CA . GLY A 1 92 ? 0.525 -10.917 -17.147 1.00 71.12 92 GLY A CA 1
ATOM 697 C C . GLY A 1 92 ? 0.476 -10.255 -15.767 1.00 71.12 92 GLY A C 1
ATOM 698 O O . GLY A 1 92 ? 1.267 -9.368 -15.438 1.00 71.12 92 GLY A O 1
ATOM 699 N N . LYS A 1 93 ? -0.514 -10.661 -14.966 1.00 78.62 93 LYS A N 1
ATOM 700 C CA . LYS A 1 93 ? -0.644 -10.237 -13.569 1.00 78.62 93 LYS A CA 1
ATOM 701 C C . LYS A 1 93 ? 0.020 -11.264 -12.662 1.00 78.62 93 LYS A C 1
ATOM 703 O O . LYS A 1 93 ? -0.218 -12.466 -12.769 1.00 78.62 93 LYS A O 1
ATOM 708 N N . LEU A 1 94 ? 0.821 -10.772 -11.734 1.00 79.62 94 LEU A N 1
ATOM 709 C CA . LEU A 1 94 ? 1.346 -11.532 -10.618 1.00 79.62 94 LEU A CA 1
ATOM 710 C C . LEU A 1 94 ? 0.385 -11.417 -9.437 1.00 79.62 94 LEU A C 1
ATOM 712 O O . LEU A 1 94 ? 0.018 -10.320 -9.020 1.00 79.62 94 LEU A O 1
ATOM 716 N N . TYR A 1 95 ? 0.003 -12.565 -8.893 1.00 83.44 95 TYR A N 1
ATOM 717 C CA . TYR A 1 95 ? -0.889 -12.678 -7.749 1.00 83.44 95 TYR A CA 1
ATOM 718 C C . TYR A 1 95 ? -0.266 -13.634 -6.734 1.00 83.44 95 TYR A C 1
ATOM 720 O O . TYR A 1 95 ? 0.082 -14.765 -7.084 1.00 83.44 95 TYR A O 1
ATOM 728 N N . ARG A 1 96 ? -0.148 -13.195 -5.479 1.00 84.31 96 ARG A N 1
ATOM 729 C CA . ARG A 1 96 ? 0.350 -14.012 -4.367 1.00 84.31 96 ARG A CA 1
ATOM 730 C C . ARG A 1 96 ? -0.500 -13.776 -3.129 1.00 84.31 96 ARG A C 1
ATOM 732 O O . ARG A 1 96 ? -0.597 -12.651 -2.647 1.00 84.31 96 ARG A O 1
ATOM 739 N N . LYS A 1 97 ? -1.063 -14.854 -2.585 1.00 85.56 97 LYS A N 1
ATOM 740 C CA . LYS A 1 97 ? -1.723 -14.861 -1.277 1.00 85.56 97 LYS A CA 1
ATOM 741 C C . LYS A 1 97 ? -0.937 -15.757 -0.325 1.00 85.56 97 LYS A C 1
ATOM 743 O O . LYS A 1 97 ? -0.753 -16.935 -0.616 1.00 85.56 97 LYS A O 1
ATOM 748 N N . TRP A 1 98 ? -0.478 -15.212 0.796 1.00 83.94 98 TRP A N 1
ATOM 749 C CA . TRP A 1 98 ? 0.363 -15.927 1.754 1.00 83.94 98 TRP A CA 1
ATOM 750 C C . TRP A 1 98 ? 0.172 -15.377 3.168 1.00 83.94 98 TRP A C 1
ATOM 752 O O . TRP A 1 98 ? 0.408 -14.201 3.391 1.00 83.94 98 TRP A O 1
ATOM 762 N N . ARG A 1 99 ? -0.245 -16.217 4.127 1.00 84.69 99 ARG A N 1
ATOM 763 C CA . ARG A 1 99 ? -0.359 -15.866 5.564 1.00 84.69 99 ARG A CA 1
ATOM 764 C C . ARG A 1 99 ? -1.002 -14.492 5.837 1.00 84.69 99 ARG A C 1
ATOM 766 O O . ARG A 1 99 ? -0.425 -13.651 6.512 1.00 84.69 99 ARG A O 1
ATOM 773 N N . GLY A 1 100 ? -2.184 -14.260 5.270 1.00 88.19 100 GLY A N 1
ATOM 774 C CA . GLY A 1 100 ? -2.917 -12.998 5.425 1.00 88.19 100 GLY A CA 1
ATOM 775 C C . GLY A 1 100 ? -2.371 -11.825 4.605 1.00 88.19 100 GLY A C 1
ATOM 776 O O . GLY A 1 100 ? -2.954 -10.753 4.614 1.00 88.19 100 GLY A O 1
ATOM 777 N N . LEU A 1 101 ? -1.295 -12.013 3.840 1.00 92.06 101 LEU A N 1
ATOM 778 C CA . LEU A 1 101 ? -0.833 -11.074 2.823 1.00 92.06 101 LEU A CA 1
ATOM 779 C C . LEU A 1 101 ? -1.458 -11.410 1.466 1.00 92.06 101 LEU A C 1
ATOM 781 O O . LEU A 1 101 ? -1.475 -12.564 1.037 1.00 92.06 101 LEU A O 1
ATOM 785 N N . LEU A 1 102 ? -1.901 -10.379 0.761 1.00 92.44 102 LEU A N 1
ATOM 786 C CA . LEU A 1 102 ? -2.288 -10.396 -0.638 1.00 92.44 102 LEU A CA 1
ATOM 787 C C . LEU A 1 102 ? -1.449 -9.363 -1.399 1.00 92.44 102 LEU A C 1
ATOM 789 O O . LEU A 1 102 ? -1.583 -8.161 -1.170 1.00 92.44 102 LEU A O 1
ATOM 793 N N . LEU A 1 103 ? -0.616 -9.839 -2.321 1.00 91.62 103 LEU A N 1
ATOM 794 C CA . LEU A 1 103 ? 0.164 -9.033 -3.255 1.00 91.62 103 LEU A CA 1
ATOM 795 C C . LEU A 1 103 ? -0.380 -9.222 -4.671 1.00 91.62 103 LEU A C 1
ATOM 797 O O . LEU A 1 103 ? -0.483 -10.343 -5.172 1.00 91.62 103 LEU A O 1
ATOM 801 N N . GLU A 1 104 ? -0.647 -8.106 -5.334 1.00 91.19 104 GLU A N 1
ATOM 802 C CA . GLU A 1 104 ? -0.969 -8.044 -6.753 1.00 91.19 104 GLU A CA 1
ATOM 803 C C . GLU A 1 104 ? 0.035 -7.114 -7.433 1.00 91.19 104 GLU A C 1
ATOM 805 O O . GLU A 1 104 ? 0.207 -5.970 -7.004 1.00 91.19 104 GLU A O 1
ATOM 810 N N . VAL A 1 105 ? 0.683 -7.590 -8.493 1.00 88.94 105 VAL A N 1
ATOM 811 C CA . VAL A 1 105 ? 1.565 -6.778 -9.336 1.00 88.94 105 VAL A CA 1
ATOM 812 C C . VAL A 1 105 ? 1.140 -6.935 -10.787 1.00 88.94 105 VAL A C 1
ATOM 814 O O . VAL A 1 105 ? 0.968 -8.052 -11.267 1.00 88.94 105 VAL A O 1
ATOM 817 N N . ASP A 1 106 ? 0.962 -5.833 -11.504 1.00 87.50 106 ASP A N 1
ATOM 818 C CA . ASP A 1 106 ? 0.629 -5.862 -12.925 1.00 87.50 106 ASP A CA 1
ATOM 819 C C . ASP A 1 106 ? 1.374 -4.784 -13.714 1.00 87.50 106 ASP A C 1
ATOM 821 O O . ASP A 1 106 ? 1.883 -3.821 -13.147 1.00 87.50 106 ASP A O 1
ATOM 825 N N . ALA A 1 107 ? 1.459 -4.972 -15.032 1.00 85.50 107 ALA A N 1
ATOM 826 C CA . ALA A 1 107 ? 2.172 -4.065 -15.929 1.00 85.50 107 ALA A CA 1
ATOM 827 C C . ALA A 1 107 ? 1.295 -2.959 -16.517 1.00 85.50 107 ALA A C 1
ATOM 829 O O . ALA A 1 107 ? 1.651 -2.361 -17.535 1.00 85.50 107 ALA A O 1
ATOM 830 N N . GLN A 1 108 ? 0.098 -2.739 -15.962 1.00 86.00 108 GLN A N 1
ATOM 831 C CA . GLN A 1 108 ? -0.751 -1.684 -16.490 1.00 86.00 108 GLN A CA 1
ATOM 832 C C . GLN A 1 108 ? -0.139 -0.318 -16.165 1.00 86.00 108 GLN A C 1
ATOM 834 O O . GLN A 1 108 ? 0.434 -0.150 -15.084 1.00 86.00 108 GLN A O 1
ATOM 839 N N . PRO A 1 109 ? -0.316 0.675 -17.055 1.00 86.00 109 PRO A N 1
ATOM 840 C CA . PRO A 1 109 ? 0.071 2.045 -16.759 1.00 86.00 109 PRO A CA 1
ATOM 841 C C . PRO A 1 109 ? -0.524 2.508 -15.426 1.00 86.00 109 PRO A C 1
ATOM 843 O O . PRO A 1 109 ? -1.673 2.179 -15.095 1.00 86.00 109 PRO A O 1
ATOM 846 N N . ILE A 1 110 ? 0.249 3.284 -14.669 1.00 89.75 110 ILE A N 1
ATOM 847 C CA . ILE A 1 110 ? -0.275 3.979 -13.495 1.00 89.75 110 ILE A CA 1
ATOM 848 C C . ILE A 1 110 ? -1.285 5.029 -13.980 1.00 89.75 110 ILE A C 1
ATOM 850 O O . ILE A 1 110 ? -1.046 5.758 -14.942 1.00 89.75 110 ILE A O 1
ATOM 854 N N . GLY A 1 111 ? -2.460 5.039 -13.358 1.00 91.88 111 GLY A N 1
ATOM 855 C CA . GLY A 1 111 ? -3.482 6.049 -13.602 1.00 91.88 111 GLY A CA 1
ATOM 856 C C . GLY A 1 111 ? -3.430 7.132 -12.533 1.00 91.88 111 GLY A C 1
ATOM 857 O O . GLY A 1 111 ? -3.033 6.860 -11.400 1.00 91.88 111 GLY A O 1
ATOM 858 N N . CYS A 1 112 ? -3.886 8.336 -12.869 1.00 92.19 112 CYS A N 1
ATOM 859 C CA . CYS A 1 112 ? -4.178 9.364 -11.877 1.00 92.19 112 CYS A CA 1
ATOM 860 C C . CYS A 1 112 ? -5.157 8.814 -10.826 1.00 92.19 112 CYS A C 1
ATOM 862 O O . CYS A 1 112 ? -6.177 8.220 -11.183 1.00 92.19 112 CYS A O 1
ATOM 864 N N . GLY A 1 113 ? -4.861 9.033 -9.541 1.00 88.25 113 GLY A N 1
ATOM 865 C CA . GLY A 1 113 ? -5.695 8.564 -8.431 1.00 88.25 113 GLY A CA 1
ATOM 866 C C . GLY A 1 113 ? -7.106 9.162 -8.403 1.00 88.25 113 GLY A C 1
ATOM 867 O O . GLY A 1 113 ? -7.988 8.563 -7.793 1.00 88.25 113 GLY A O 1
ATOM 868 N N . GLU A 1 114 ? -7.310 10.294 -9.085 1.00 91.81 114 GLU A N 1
ATOM 869 C CA . GLU A 1 114 ? -8.582 11.018 -9.131 1.00 91.81 114 GLU A CA 1
ATOM 870 C C . GLU A 1 114 ? -9.375 10.725 -10.415 1.00 91.81 114 GLU A C 1
ATOM 872 O O . GLU A 1 114 ? -10.482 10.199 -10.360 1.00 91.81 114 GLU A O 1
ATOM 877 N N . CYS A 1 115 ? -8.808 11.008 -11.596 1.00 93.19 115 CYS A N 1
ATOM 878 C CA . CYS A 1 115 ? -9.530 10.872 -12.871 1.00 93.19 115 CYS A CA 1
ATOM 879 C C . CYS A 1 115 ? -9.258 9.556 -13.621 1.00 93.19 115 CYS A C 1
ATOM 881 O O . CYS A 1 115 ? -9.890 9.285 -14.641 1.00 93.19 115 CYS A O 1
ATOM 883 N N . GLY A 1 116 ? -8.289 8.749 -13.173 1.00 92.12 116 GLY A N 1
ATOM 884 C CA . GLY A 1 116 ? -7.905 7.497 -13.832 1.00 92.12 116 GLY A CA 1
ATOM 885 C C . GLY A 1 116 ? -7.143 7.655 -15.154 1.00 92.12 116 GLY A C 1
ATOM 886 O O . GLY A 1 116 ? -6.826 6.644 -15.785 1.00 92.12 116 GLY A O 1
ATOM 887 N N . HIS A 1 117 ? -6.823 8.884 -15.581 1.00 94.44 117 HIS A N 1
ATOM 888 C CA . HIS A 1 117 ? -6.038 9.129 -16.793 1.00 94.44 117 HIS A CA 1
ATOM 889 C C . HIS A 1 117 ? -4.685 8.416 -16.719 1.00 94.44 117 HIS A C 1
ATOM 891 O O . HIS A 1 117 ? -4.010 8.473 -15.692 1.00 94.44 117 HIS A O 1
ATOM 897 N N . ARG A 1 118 ? -4.296 7.744 -17.805 1.00 93.88 118 ARG A N 1
ATOM 898 C CA . ARG A 1 118 ? -3.034 6.999 -17.881 1.00 93.88 118 ARG A CA 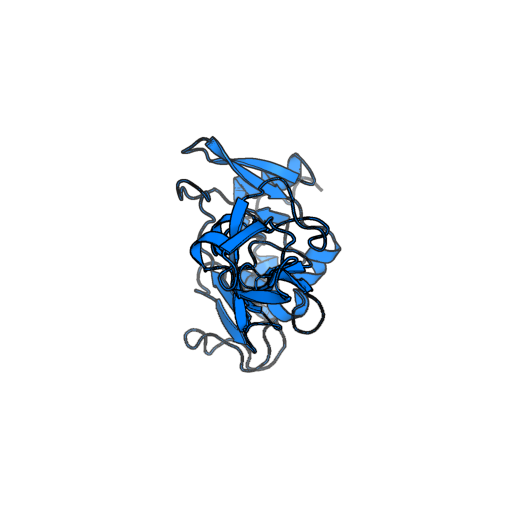1
ATOM 899 C C . ARG A 1 118 ? -1.866 7.976 -17.895 1.00 93.88 118 ARG A C 1
ATOM 901 O O . ARG A 1 118 ? -1.833 8.864 -18.736 1.00 93.88 118 ARG A O 1
ATOM 908 N N . LEU A 1 119 ? -0.924 7.794 -16.983 1.00 92.56 119 LEU A N 1
ATOM 909 C CA . LEU A 1 119 ? 0.266 8.629 -16.895 1.00 92.56 119 LEU A CA 1
ATOM 910 C C . LEU A 1 119 ? 1.414 7.980 -17.673 1.00 92.56 119 LEU A C 1
ATOM 912 O O . LEU A 1 119 ? 1.548 6.753 -17.688 1.00 92.56 119 LEU A O 1
ATOM 916 N N . ASP A 1 120 ? 2.222 8.814 -18.321 1.00 91.88 120 ASP A N 1
ATOM 917 C CA . ASP A 1 120 ? 3.368 8.381 -19.117 1.00 91.88 120 ASP A CA 1
ATOM 918 C C . ASP A 1 120 ? 4.571 8.055 -18.221 1.00 91.88 120 ASP A C 1
ATOM 920 O O . ASP A 1 120 ? 5.128 8.931 -17.562 1.00 91.88 120 ASP A O 1
ATOM 924 N N . ALA A 1 121 ? 4.987 6.789 -18.208 1.00 90.44 121 ALA A N 1
ATOM 925 C CA . ALA A 1 121 ? 6.082 6.319 -17.369 1.00 90.44 121 ALA A CA 1
ATOM 926 C C . ALA A 1 121 ? 7.417 6.999 -17.704 1.00 90.44 121 ALA A C 1
ATOM 928 O O . ALA A 1 121 ? 8.186 7.279 -16.785 1.00 90.44 121 ALA A O 1
ATOM 929 N N . ASP A 1 122 ? 7.686 7.284 -18.983 1.00 90.56 122 ASP A N 1
ATOM 930 C CA . ASP A 1 122 ? 8.934 7.921 -19.418 1.00 90.56 122 ASP A CA 1
ATOM 931 C C . ASP A 1 122 ? 9.010 9.383 -18.948 1.00 90.56 122 ASP A C 1
ATOM 933 O O . ASP A 1 122 ? 10.075 9.877 -18.567 1.00 90.56 122 ASP A O 1
ATOM 937 N N . HIS A 1 123 ? 7.879 10.090 -18.945 1.00 89.88 123 HIS A N 1
ATOM 938 C CA . HIS A 1 123 ? 7.781 11.434 -18.380 1.00 89.88 123 HIS A CA 1
ATOM 939 C C . HIS A 1 123 ? 8.003 11.431 -16.862 1.00 89.88 123 HIS A C 1
ATOM 941 O O . HIS A 1 123 ? 8.921 12.100 -16.390 1.00 89.88 123 HIS A O 1
ATOM 947 N N . LEU A 1 124 ? 7.252 10.604 -16.126 1.00 90.69 124 LEU A N 1
ATOM 948 C CA . LEU A 1 124 ? 7.357 10.504 -14.664 1.00 90.69 124 LEU A CA 1
ATOM 949 C C . LEU A 1 124 ? 8.769 10.095 -14.207 1.00 90.69 124 LEU A C 1
ATOM 951 O O . LEU A 1 124 ? 9.267 10.574 -13.189 1.00 90.69 124 LEU A O 1
ATOM 955 N N . ALA A 1 125 ? 9.428 9.201 -14.953 1.00 89.69 125 ALA A N 1
ATOM 956 C CA . ALA A 1 125 ? 10.790 8.767 -14.658 1.00 89.69 125 ALA A CA 1
ATOM 957 C C . ALA A 1 125 ? 11.805 9.907 -14.784 1.00 89.69 125 ALA A C 1
ATOM 959 O O . ALA A 1 125 ? 12.687 10.035 -13.935 1.00 89.69 125 ALA A O 1
ATOM 960 N N . ARG A 1 126 ? 11.696 10.711 -15.850 1.00 87.81 126 ARG A N 1
ATOM 961 C CA . ARG A 1 126 ? 12.583 11.858 -16.081 1.00 87.81 126 ARG A CA 1
ATOM 962 C C . ARG A 1 126 ? 12.382 12.924 -15.021 1.00 87.81 126 ARG A C 1
ATOM 964 O O . ARG A 1 126 ? 13.362 13.340 -14.419 1.00 87.81 126 ARG A O 1
ATOM 971 N N . GLU A 1 127 ? 11.131 13.264 -14.731 1.00 87.00 127 GLU A N 1
ATOM 972 C CA . GLU A 1 127 ? 10.779 14.251 -13.710 1.00 87.00 127 GLU A CA 1
ATOM 973 C C . GLU A 1 127 ? 11.357 13.863 -12.340 1.00 87.00 127 GLU A C 1
ATOM 975 O O . GLU A 1 127 ? 12.082 14.644 -11.727 1.00 87.00 127 GLU A O 1
ATOM 980 N N . ALA A 1 128 ? 11.190 12.602 -11.922 1.00 87.31 128 ALA A N 1
ATOM 981 C CA . ALA A 1 128 ? 11.794 12.094 -10.688 1.00 87.31 128 ALA A CA 1
ATOM 982 C C . ALA A 1 128 ? 13.334 12.151 -10.685 1.00 87.31 128 ALA A C 1
ATOM 984 O O . ALA A 1 128 ? 13.957 12.332 -9.642 1.00 87.31 128 ALA A O 1
ATOM 985 N N . MET A 1 129 ? 13.973 11.937 -11.837 1.00 82.56 129 MET A N 1
ATOM 986 C CA . MET A 1 129 ? 15.434 11.933 -11.946 1.00 82.56 129 MET A CA 1
ATOM 987 C C . MET A 1 129 ? 16.041 13.341 -12.027 1.00 82.56 129 MET A C 1
ATOM 989 O O . MET A 1 129 ? 17.201 13.501 -11.643 1.00 82.56 129 MET A O 1
ATOM 993 N N . GLU A 1 130 ? 15.298 14.324 -12.536 1.00 84.06 130 GLU A N 1
ATOM 994 C CA . GLU A 1 130 ? 15.758 15.700 -12.765 1.00 84.06 130 GLU A CA 1
ATOM 995 C C . GLU A 1 130 ? 15.505 16.608 -11.555 1.00 84.06 130 GLU A C 1
ATOM 997 O O . GLU A 1 130 ? 16.417 17.315 -11.127 1.00 84.06 130 GLU A O 1
ATOM 1002 N N . GLU A 1 131 ? 14.309 16.541 -10.967 1.00 77.25 131 GLU A N 1
ATOM 1003 C CA . GLU A 1 131 ? 13.844 17.478 -9.929 1.00 77.25 131 GLU A CA 1
ATOM 1004 C C . GLU A 1 131 ? 14.215 17.036 -8.494 1.00 77.25 131 GLU A C 1
ATOM 1006 O O . GLU A 1 131 ? 14.155 17.818 -7.545 1.00 77.25 131 GLU A O 1
ATOM 1011 N N . GLY A 1 132 ? 14.683 15.795 -8.313 1.00 69.00 132 GLY A N 1
ATOM 1012 C CA . GLY A 1 132 ? 15.272 15.326 -7.056 1.00 69.00 132 GLY A CA 1
ATOM 1013 C C . GLY A 1 132 ? 14.377 14.392 -6.224 1.00 69.00 132 GLY A C 1
ATOM 1014 O O . GLY A 1 132 ? 13.599 13.616 -6.771 1.00 69.00 132 GLY A O 1
ATOM 1015 N N . PRO A 1 133 ? 14.554 14.337 -4.888 1.00 73.62 133 PRO A N 1
ATOM 1016 C CA . PRO A 1 133 ? 14.121 13.196 -4.079 1.00 73.62 133 PRO A CA 1
ATOM 1017 C C . PRO A 1 133 ? 12.602 13.025 -3.954 1.00 73.62 133 PRO A C 1
ATOM 1019 O O . PRO A 1 133 ? 12.172 11.887 -3.781 1.00 73.62 133 PRO A O 1
ATOM 1022 N N . ALA A 1 134 ? 11.810 14.096 -4.040 1.00 80.00 134 ALA A N 1
ATOM 1023 C CA . ALA A 1 134 ? 10.347 14.063 -3.987 1.00 80.00 134 ALA A CA 1
ATOM 1024 C C . ALA A 1 134 ? 9.766 15.232 -4.795 1.00 80.00 134 ALA A C 1
ATOM 1026 O O . ALA A 1 134 ? 10.203 16.369 -4.620 1.00 80.00 134 ALA A O 1
ATOM 1027 N N . VAL A 1 135 ? 8.818 14.932 -5.680 1.00 82.06 135 VAL A N 1
ATOM 1028 C CA . VAL A 1 135 ? 8.242 15.854 -6.665 1.00 82.06 135 VAL A CA 1
ATOM 1029 C C . VAL A 1 135 ? 6.776 15.483 -6.862 1.00 82.06 135 VAL A C 1
ATOM 1031 O O . VAL A 1 135 ? 6.443 14.304 -6.986 1.00 82.06 135 VAL A O 1
ATOM 1034 N N . ASP A 1 136 ? 5.898 16.475 -6.923 1.00 80.44 136 ASP A N 1
ATOM 1035 C CA . ASP A 1 136 ? 4.520 16.257 -7.352 1.00 80.44 136 ASP A CA 1
ATOM 1036 C C . ASP A 1 136 ? 4.432 16.484 -8.861 1.00 80.44 136 ASP A C 1
ATOM 1038 O O . ASP A 1 136 ? 4.528 17.618 -9.326 1.00 80.44 136 ASP A O 1
ATOM 1042 N N . ALA A 1 137 ? 4.229 15.410 -9.625 1.00 86.88 137 ALA A N 1
ATOM 1043 C CA . ALA A 1 137 ? 3.878 15.539 -11.036 1.00 86.88 137 ALA A CA 1
ATOM 1044 C C . ALA A 1 137 ? 2.388 15.845 -11.157 1.00 86.88 137 ALA A C 1
ATOM 1046 O O . ALA A 1 137 ? 1.574 15.343 -10.383 1.00 86.88 137 ALA A O 1
ATOM 1047 N N . PHE A 1 138 ? 1.981 16.604 -12.166 1.00 91.75 138 PHE A N 1
ATOM 1048 C CA . PHE A 1 138 ? 0.571 16.942 -12.344 1.00 91.75 138 PHE A CA 1
ATOM 1049 C C . PHE A 1 138 ? -0.065 16.100 -13.443 1.00 91.75 138 PHE A C 1
ATOM 1051 O O . PHE A 1 138 ? 0.471 15.947 -14.540 1.00 91.75 138 PHE A O 1
ATOM 1058 N N . CYS A 1 139 ? -1.253 15.559 -13.168 1.00 93.00 139 CYS A N 1
ATOM 1059 C CA . CYS A 1 139 ? -2.006 14.839 -14.182 1.00 93.00 139 CYS A CA 1
ATOM 1060 C C . CYS A 1 139 ? -2.375 15.788 -15.339 1.00 93.00 139 CYS A C 1
ATOM 1062 O O . CYS A 1 139 ? -3.088 16.765 -15.102 1.00 93.00 139 CYS A O 1
ATOM 1064 N N . PRO A 1 140 ? -2.018 15.477 -16.598 1.00 93.56 140 PRO A N 1
ATOM 1065 C CA . PRO A 1 140 ? -2.277 16.374 -17.727 1.00 93.56 140 PRO A CA 1
ATOM 1066 C C . PRO A 1 140 ? -3.769 16.521 -18.063 1.00 93.56 140 PRO A C 1
ATOM 1068 O O . PRO A 1 140 ? -4.154 17.456 -18.755 1.00 93.56 140 PRO A O 1
ATOM 1071 N N . ALA A 1 141 ? -4.621 15.604 -17.588 1.00 95.31 141 ALA A N 1
ATOM 1072 C CA . ALA A 1 141 ? -6.053 15.615 -17.877 1.00 95.31 141 ALA A CA 1
ATOM 1073 C C . ALA A 1 141 ? -6.891 16.385 -16.846 1.00 95.31 141 ALA A C 1
ATOM 1075 O O . ALA A 1 141 ? -7.895 16.986 -17.216 1.00 95.31 141 ALA A O 1
ATOM 1076 N N . CYS A 1 142 ? -6.526 16.344 -15.560 1.00 95.88 142 CYS A N 1
ATOM 1077 C CA . CYS A 1 142 ? -7.322 16.964 -14.490 1.00 95.88 142 CYS A CA 1
ATOM 1078 C C . CYS A 1 142 ? -6.535 17.901 -13.567 1.00 95.88 142 CYS A C 1
ATOM 1080 O O . CYS A 1 142 ? -7.134 18.497 -12.678 1.00 95.88 142 CYS A O 1
ATOM 1082 N N . GLY A 1 143 ? -5.214 18.010 -13.727 1.00 94.38 143 GLY A N 1
ATOM 1083 C CA . GLY A 1 143 ? -4.356 18.842 -12.882 1.00 94.38 143 GLY A CA 1
ATOM 1084 C C . GLY A 1 143 ? -4.136 18.315 -11.462 1.00 94.38 143 GLY A C 1
ATOM 1085 O O . GLY A 1 143 ? -3.495 18.990 -10.667 1.00 94.38 143 GLY A O 1
ATOM 1086 N N . HIS A 1 144 ? -4.644 17.129 -11.114 1.00 93.69 144 HIS A N 1
ATOM 1087 C CA . HIS A 1 144 ? -4.413 16.546 -9.792 1.00 93.69 144 HIS A CA 1
ATOM 1088 C C . HIS A 1 144 ? -2.931 16.200 -9.602 1.00 93.69 144 HIS A C 1
ATOM 1090 O O . HIS A 1 144 ? -2.326 15.600 -10.496 1.00 93.69 144 HIS A O 1
ATOM 1096 N N . ALA A 1 145 ? -2.381 16.545 -8.437 1.00 91.88 145 ALA A N 1
ATOM 1097 C CA . ALA A 1 145 ? -1.022 16.190 -8.052 1.00 91.88 145 ALA A CA 1
ATOM 1098 C C . ALA A 1 145 ? -0.888 14.670 -7.887 1.00 91.88 145 ALA A C 1
ATOM 1100 O O . ALA A 1 145 ? -1.736 14.000 -7.298 1.00 91.88 145 ALA A O 1
ATOM 1101 N N . VAL A 1 146 ? 0.181 14.117 -8.434 1.00 92.00 146 VAL A N 1
ATOM 1102 C CA . VAL A 1 146 ? 0.547 12.712 -8.356 1.00 92.00 146 VAL A CA 1
ATOM 1103 C C . VAL A 1 146 ? 1.891 12.668 -7.643 1.00 92.00 146 VAL A C 1
ATOM 1105 O O . VAL A 1 146 ? 2.884 13.100 -8.227 1.00 92.00 146 VAL A O 1
ATOM 1108 N N . PRO A 1 147 ? 1.945 12.145 -6.408 1.00 91.62 147 PRO A N 1
ATOM 1109 C CA . PRO A 1 147 ? 3.184 12.126 -5.653 1.00 91.62 147 PRO A CA 1
ATOM 1110 C C . PRO A 1 147 ? 4.176 11.169 -6.308 1.00 91.62 147 PRO A C 1
ATOM 1112 O O . PRO A 1 147 ? 3.844 10.009 -6.595 1.00 91.62 147 PRO A O 1
ATOM 1115 N N . ILE A 1 148 ? 5.395 11.650 -6.535 1.00 92.56 148 ILE A N 1
ATOM 1116 C CA . ILE A 1 148 ? 6.507 10.873 -7.076 1.00 92.56 148 ILE A CA 1
ATOM 1117 C C . ILE A 1 148 ? 7.736 11.106 -6.219 1.00 92.56 148 ILE A C 1
ATOM 1119 O O . ILE A 1 148 ? 8.041 12.221 -5.808 1.00 92.56 148 ILE A O 1
ATOM 1123 N N . ARG A 1 149 ? 8.489 10.045 -5.955 1.00 93.00 149 ARG A N 1
ATOM 1124 C CA . ARG A 1 149 ? 9.766 10.177 -5.260 1.00 93.00 149 ARG A CA 1
ATOM 1125 C C . ARG A 1 149 ? 10.800 9.187 -5.742 1.00 93.00 149 ARG A C 1
ATOM 1127 O O . ARG A 1 149 ? 10.483 8.096 -6.225 1.00 93.00 149 ARG A O 1
ATOM 1134 N N . VAL A 1 150 ? 12.060 9.550 -5.553 1.00 92.75 150 VAL A N 1
ATOM 1135 C CA . VAL A 1 150 ? 13.186 8.658 -5.818 1.00 92.75 150 VAL A CA 1
ATOM 1136 C C . VAL A 1 150 ? 13.318 7.681 -4.645 1.00 92.75 150 VAL A C 1
ATOM 1138 O O . VAL A 1 150 ? 13.409 8.110 -3.493 1.00 92.75 150 VAL A O 1
ATOM 1141 N N . PRO A 1 151 ? 13.375 6.359 -4.894 1.00 92.50 151 PRO A N 1
ATOM 1142 C CA . PRO A 1 151 ? 13.569 5.387 -3.830 1.00 92.50 151 PRO A CA 1
ATOM 1143 C C . PRO A 1 151 ? 14.949 5.563 -3.197 1.00 92.50 151 PRO A C 1
ATOM 1145 O O . PRO A 1 151 ? 15.973 5.654 -3.895 1.00 92.50 151 PRO A O 1
ATOM 1148 N N . THR A 1 152 ? 14.985 5.516 -1.868 1.00 92.06 152 THR A N 1
ATOM 1149 C CA . THR A 1 152 ? 16.218 5.489 -1.081 1.00 92.06 152 THR A CA 1
ATOM 1150 C C . THR A 1 152 ? 17.056 4.256 -1.424 1.00 92.06 152 THR A C 1
ATOM 1152 O O . THR A 1 152 ? 16.571 3.242 -1.941 1.00 92.06 152 THR A O 1
ATOM 1155 N N . ARG A 1 153 ? 18.349 4.287 -1.076 1.00 90.50 153 ARG A N 1
ATOM 1156 C CA . ARG A 1 153 ? 19.241 3.130 -1.264 1.00 90.50 153 ARG A CA 1
ATOM 1157 C C . ARG A 1 153 ? 18.702 1.868 -0.580 1.00 90.50 153 ARG A C 1
ATOM 1159 O O . ARG A 1 153 ? 18.832 0.770 -1.124 1.00 90.50 153 ARG A O 1
ATOM 1166 N N . GLN A 1 154 ? 18.107 2.019 0.602 1.00 90.12 154 GLN A N 1
ATOM 1167 C CA . GLN A 1 154 ? 17.544 0.898 1.343 1.00 90.12 154 GLN A CA 1
ATOM 1168 C C . GLN A 1 154 ? 16.320 0.326 0.624 1.00 90.12 154 GLN A C 1
ATOM 1170 O O . GLN A 1 154 ? 16.246 -0.891 0.459 1.00 90.12 154 GLN A O 1
ATOM 1175 N N . GLU A 1 155 ? 15.415 1.167 0.124 1.00 92.25 155 GLU A N 1
ATOM 1176 C CA . GLU A 1 155 ? 14.245 0.720 -0.641 1.00 92.25 155 GLU A CA 1
ATOM 1177 C C . GLU A 1 155 ? 14.641 0.009 -1.932 1.00 92.25 155 GLU A C 1
ATOM 1179 O O . GLU A 1 155 ? 14.142 -1.086 -2.176 1.00 92.25 155 GLU A O 1
ATOM 1184 N N . ARG A 1 156 ? 15.624 0.520 -2.688 1.00 91.94 156 ARG A N 1
ATOM 1185 C CA . ARG A 1 156 ? 16.147 -0.176 -3.883 1.00 91.94 156 ARG A CA 1
ATOM 1186 C C . ARG A 1 156 ? 16.701 -1.567 -3.569 1.00 91.94 156 ARG A C 1
ATOM 1188 O O . ARG A 1 156 ? 16.589 -2.474 -4.385 1.00 91.94 156 ARG A O 1
ATOM 1195 N N . SER A 1 157 ? 17.279 -1.761 -2.380 1.00 89.00 157 SER A N 1
ATOM 1196 C CA . SER A 1 157 ? 17.750 -3.084 -1.934 1.00 89.00 157 SER A CA 1
ATOM 1197 C C . SER A 1 157 ? 16.616 -4.042 -1.541 1.00 89.00 157 SER A C 1
ATOM 1199 O O . SER A 1 157 ? 16.840 -5.248 -1.416 1.00 89.00 157 SER A O 1
ATOM 1201 N N . ARG A 1 158 ? 15.417 -3.505 -1.279 1.00 88.81 158 ARG A N 1
ATOM 1202 C CA . ARG A 1 158 ? 14.208 -4.257 -0.917 1.00 88.81 158 ARG A CA 1
ATOM 1203 C C . ARG A 1 158 ? 13.322 -4.535 -2.138 1.00 88.81 158 ARG A C 1
ATOM 1205 O O . ARG A 1 158 ? 12.667 -5.570 -2.150 1.00 88.81 158 ARG A O 1
ATOM 1212 N N . THR A 1 159 ? 13.314 -3.635 -3.125 1.00 89.44 159 THR A N 1
ATOM 1213 C CA . THR A 1 159 ? 12.532 -3.738 -4.365 1.00 89.44 159 THR A CA 1
ATOM 1214 C C . THR A 1 159 ? 13.372 -4.306 -5.508 1.00 89.44 159 THR A C 1
ATOM 1216 O O . THR A 1 159 ? 13.286 -5.496 -5.793 1.00 89.44 159 THR A O 1
ATOM 1219 N N . HIS A 1 160 ? 14.178 -3.467 -6.161 1.00 90.31 160 HIS A N 1
ATOM 1220 C CA . HIS A 1 160 ? 15.116 -3.827 -7.215 1.00 90.31 160 HIS A CA 1
ATOM 1221 C C . HIS A 1 160 ? 16.079 -2.662 -7.508 1.00 90.31 160 HIS A C 1
ATOM 1223 O O . HIS A 1 160 ? 15.705 -1.489 -7.427 1.00 90.31 160 HIS A O 1
ATOM 1229 N N . ALA A 1 161 ? 17.308 -2.967 -7.936 1.00 89.94 161 ALA A N 1
ATOM 1230 C CA . ALA A 1 161 ? 18.332 -1.954 -8.220 1.00 89.94 161 ALA A CA 1
ATOM 1231 C C . ALA A 1 161 ? 17.967 -1.000 -9.376 1.00 89.94 161 ALA A C 1
ATOM 1233 O O . ALA A 1 161 ? 18.465 0.122 -9.420 1.00 89.94 161 ALA A O 1
ATOM 123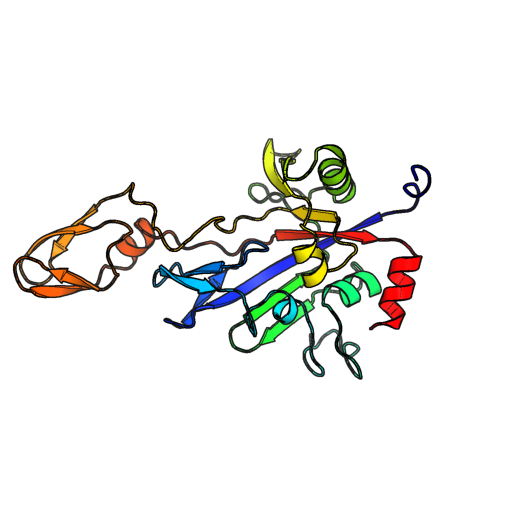4 N N . GLN A 1 162 ? 17.095 -1.441 -10.289 1.00 91.44 162 GLN A N 1
ATOM 1235 C CA . GLN A 1 162 ? 16.622 -0.647 -11.434 1.00 91.44 162 GLN A CA 1
ATOM 1236 C C . GLN A 1 162 ? 15.429 0.257 -11.106 1.00 91.44 162 GLN A C 1
ATOM 1238 O O . GLN A 1 162 ? 14.931 0.942 -11.993 1.00 91.44 162 GLN A O 1
ATOM 1243 N N . CYS A 1 163 ? 14.949 0.260 -9.860 1.00 93.31 163 CYS A N 1
ATOM 1244 C CA . CYS A 1 163 ? 13.879 1.156 -9.447 1.00 93.31 163 CYS A CA 1
ATOM 1245 C C . CYS A 1 163 ? 14.375 2.605 -9.445 1.00 93.31 163 CYS A C 1
ATOM 1247 O O . CYS A 1 163 ? 15.280 2.953 -8.679 1.00 93.31 163 CYS A O 1
ATOM 1249 N N . VAL A 1 164 ? 13.779 3.433 -10.302 1.00 93.31 164 VAL A N 1
ATOM 1250 C CA . VAL A 1 164 ? 14.136 4.850 -10.458 1.00 93.31 164 VAL A CA 1
ATOM 1251 C C . VAL A 1 164 ? 13.150 5.783 -9.768 1.00 93.31 164 VAL A C 1
ATOM 1253 O O . VAL A 1 164 ? 13.579 6.817 -9.269 1.00 93.31 164 VAL A O 1
ATOM 1256 N N . ALA A 1 165 ? 11.876 5.395 -9.666 1.00 94.12 165 ALA A N 1
ATOM 1257 C CA . ALA A 1 165 ? 10.846 6.190 -9.004 1.00 94.12 165 ALA A CA 1
ATOM 1258 C C . ALA A 1 165 ? 9.780 5.307 -8.341 1.00 94.12 165 ALA A C 1
ATOM 1260 O O . ALA A 1 165 ? 9.540 4.174 -8.773 1.00 94.12 165 ALA A O 1
ATOM 1261 N N . ILE A 1 166 ? 9.145 5.851 -7.307 1.00 95.00 166 ILE A N 1
ATOM 1262 C CA . ILE A 1 166 ? 7.925 5.338 -6.683 1.00 95.00 166 ILE A CA 1
ATOM 1263 C C . ILE A 1 166 ? 6.832 6.386 -6.901 1.00 95.00 166 ILE A C 1
ATOM 1265 O O . ILE A 1 166 ? 7.076 7.572 -6.695 1.00 95.00 166 ILE A O 1
ATOM 1269 N N . VAL A 1 167 ? 5.660 5.954 -7.367 1.00 95.12 167 VAL A N 1
ATOM 1270 C CA . VAL A 1 167 ? 4.589 6.835 -7.857 1.00 95.12 167 VAL A CA 1
ATOM 1271 C C . VAL A 1 167 ? 3.258 6.494 -7.200 1.00 95.12 167 VAL A C 1
ATOM 1273 O O . VAL A 1 167 ? 2.872 5.323 -7.136 1.00 95.12 167 VAL A O 1
ATOM 1276 N N . GLY A 1 168 ? 2.511 7.525 -6.806 1.00 92.94 168 GLY A N 1
ATOM 1277 C CA . GLY A 1 168 ? 1.119 7.405 -6.373 1.00 92.94 168 GLY A CA 1
ATOM 1278 C C . GLY A 1 168 ? 0.950 6.811 -4.976 1.00 92.94 168 GLY A C 1
ATOM 1279 O O . GLY A 1 168 ? -0.097 6.233 -4.680 1.00 92.94 168 GLY A O 1
ATOM 1280 N N . GLU A 1 169 ? 1.970 6.914 -4.125 1.00 93.00 169 GLU A N 1
ATOM 1281 C CA . GLU A 1 169 ? 1.854 6.496 -2.731 1.00 93.00 169 GLU A CA 1
ATOM 1282 C C . GLU A 1 169 ? 0.858 7.383 -1.986 1.00 93.00 169 GLU A C 1
ATOM 1284 O O . GLU A 1 169 ? 0.847 8.602 -2.125 1.00 93.00 169 GLU A O 1
ATOM 1289 N N . THR A 1 170 ? 0.005 6.750 -1.188 1.00 91.06 170 THR A N 1
ATOM 1290 C CA . THR A 1 170 ? -0.974 7.426 -0.320 1.00 91.06 170 THR A CA 1
ATOM 1291 C C . THR A 1 170 ? -0.986 6.831 1.086 1.00 91.06 170 THR A C 1
ATOM 1293 O O . THR A 1 170 ? -1.907 7.070 1.861 1.00 91.06 170 THR A O 1
ATOM 1296 N N . ALA A 1 171 ? 0.013 6.006 1.414 1.00 89.19 171 ALA A N 1
ATOM 1297 C CA . ALA A 1 171 ? 0.204 5.534 2.775 1.00 89.19 171 ALA A CA 1
ATOM 1298 C C . ALA A 1 171 ? 0.553 6.711 3.695 1.00 89.19 171 ALA A C 1
ATOM 1300 O O . ALA A 1 171 ? 1.249 7.639 3.288 1.00 89.19 171 ALA A O 1
ATOM 1301 N N . LEU A 1 172 ? 0.077 6.647 4.937 1.00 82.50 172 LEU A N 1
ATOM 1302 C CA . LEU A 1 172 ? 0.459 7.602 5.970 1.00 82.50 172 LEU A CA 1
ATOM 1303 C C . LEU A 1 172 ? 1.970 7.483 6.228 1.00 82.50 172 LEU A C 1
ATOM 1305 O O . LEU A 1 172 ? 2.490 6.375 6.383 1.00 82.50 172 LEU A O 1
ATOM 1309 N N . CYS A 1 173 ? 2.660 8.619 6.264 1.00 68.50 173 CYS A N 1
ATOM 1310 C CA . CYS A 1 173 ? 4.094 8.711 6.529 1.00 68.50 173 CYS A CA 1
ATOM 1311 C C . CYS A 1 173 ? 4.334 9.269 7.938 1.00 68.50 173 CYS A C 1
ATOM 1313 O O . CYS A 1 173 ? 3.543 10.068 8.426 1.00 68.50 173 CYS A O 1
ATOM 1315 N N . GLY A 1 174 ? 5.453 8.890 8.561 1.00 68.50 174 GLY A N 1
ATOM 1316 C CA . GLY A 1 174 ? 5.825 9.341 9.907 1.00 68.50 174 GLY A CA 1
ATOM 1317 C C . GLY A 1 174 ? 5.540 8.312 11.002 1.00 68.50 174 GLY A C 1
ATOM 1318 O O . GLY A 1 174 ? 5.312 7.128 10.727 1.00 68.50 174 GLY A O 1
ATOM 1319 N N . ASP A 1 175 ? 5.618 8.759 12.255 1.00 72.12 175 ASP A N 1
ATOM 1320 C CA . ASP A 1 175 ? 5.312 7.919 13.408 1.00 72.12 175 ASP A CA 1
ATOM 1321 C C . ASP A 1 175 ? 3.792 7.825 13.596 1.00 72.12 175 ASP A C 1
ATOM 1323 O O . ASP A 1 175 ? 3.145 8.780 14.002 1.00 72.12 175 ASP A O 1
ATOM 1327 N N . LEU A 1 176 ? 3.218 6.665 13.266 1.00 79.06 176 LEU A N 1
ATOM 1328 C CA . LEU A 1 176 ? 1.780 6.404 13.354 1.00 79.06 176 LEU A CA 1
ATOM 1329 C C . LEU A 1 176 ? 1.333 6.035 14.775 1.00 79.06 176 LEU A C 1
ATOM 1331 O O . LEU A 1 176 ? 0.186 5.631 14.958 1.00 79.06 176 LEU A O 1
ATOM 1335 N N . SER A 1 177 ? 2.235 6.085 15.761 1.00 68.81 177 SER A N 1
ATOM 1336 C CA . SER A 1 177 ? 1.889 5.819 17.159 1.00 68.81 177 SER A CA 1
ATOM 1337 C C . SER A 1 177 ? 1.118 6.963 17.821 1.00 68.81 177 SER A C 1
ATOM 1339 O O . SER A 1 177 ? 0.442 6.719 18.820 1.00 68.81 177 SER A O 1
ATOM 1341 N N . GLU A 1 178 ? 1.152 8.169 17.246 1.00 68.12 178 GLU A N 1
ATOM 1342 C CA . GLU A 1 178 ? 0.398 9.324 17.732 1.00 68.12 178 GLU A CA 1
ATOM 1343 C C . GLU A 1 178 ? -0.806 9.617 16.811 1.00 68.12 178 GLU A C 1
ATOM 1345 O O . GLU A 1 178 ? -0.623 9.896 15.625 1.00 68.12 178 GLU A O 1
ATOM 1350 N N . PRO A 1 179 ? -2.052 9.524 17.312 1.00 65.56 179 PRO A N 1
ATOM 1351 C CA . PRO A 1 179 ? -3.250 9.838 16.531 1.00 65.56 179 PRO A CA 1
ATOM 1352 C C . PRO A 1 179 ? -3.430 11.353 16.326 1.00 65.56 179 PRO A C 1
ATOM 1354 O O . PRO A 1 179 ? -3.175 12.144 17.231 1.00 65.56 179 PRO A O 1
ATOM 1357 N N . GLU A 1 180 ? -3.955 11.764 15.167 1.00 66.50 180 GLU A N 1
ATOM 1358 C CA . GLU A 1 180 ? -4.400 13.149 14.941 1.00 66.50 180 GLU A CA 1
ATOM 1359 C C . GLU A 1 180 ? -5.674 13.446 15.756 1.00 66.50 180 GLU A C 1
ATOM 1361 O O . GLU A 1 180 ? -6.676 12.738 15.646 1.00 66.50 180 GLU A O 1
ATOM 1366 N N . THR A 1 181 ? -5.656 14.499 16.580 1.00 63.88 181 THR A N 1
ATOM 1367 C CA . THR A 1 181 ? -6.681 14.749 17.617 1.00 63.88 181 THR A CA 1
ATOM 1368 C C . THR A 1 181 ? -7.745 15.790 17.256 1.00 63.88 181 THR A C 1
ATOM 1370 O O . THR A 1 181 ? -8.548 16.165 18.107 1.00 63.88 181 THR A O 1
ATOM 1373 N N . ASP A 1 182 ? -7.790 16.277 16.016 1.00 66.75 182 ASP A N 1
ATOM 1374 C CA . ASP A 1 182 ? -8.536 17.506 15.689 1.00 66.75 182 ASP A CA 1
ATOM 1375 C C . ASP A 1 182 ? -10.070 17.357 15.678 1.00 66.75 182 ASP A C 1
ATOM 1377 O O . ASP A 1 182 ? -10.794 18.352 15.609 1.00 66.75 182 ASP A O 1
ATOM 1381 N N . THR A 1 183 ? -10.606 16.135 15.776 1.00 77.81 183 THR A N 1
ATOM 1382 C CA . THR A 1 183 ? -12.058 15.887 15.769 1.00 77.81 183 THR A CA 1
ATOM 1383 C C . THR A 1 183 ? -12.531 15.223 17.061 1.00 77.81 183 THR A C 1
ATOM 1385 O O . THR A 1 183 ? -12.320 14.032 17.272 1.00 77.81 183 THR A O 1
ATOM 1388 N N . THR A 1 184 ? -13.261 15.975 17.891 1.00 85.50 184 THR A N 1
ATOM 1389 C CA . THR A 1 184 ? -13.997 15.444 19.051 1.00 85.50 184 THR A CA 1
ATOM 1390 C C . THR A 1 184 ? -15.494 15.388 18.755 1.00 85.50 184 THR A C 1
ATOM 1392 O O . THR A 1 184 ? -16.081 16.332 18.223 1.00 85.50 184 THR A O 1
ATOM 1395 N N . VAL A 1 185 ? -16.142 14.294 19.145 1.00 87.94 185 VAL A N 1
ATOM 1396 C CA . VAL A 1 185 ? -17.588 14.087 19.050 1.00 87.94 185 VAL A CA 1
ATOM 1397 C C . VAL A 1 185 ? -18.145 13.776 20.441 1.00 87.94 185 VAL A C 1
ATOM 1399 O O . VAL A 1 185 ? -17.508 13.106 21.252 1.00 87.94 185 VAL A O 1
ATOM 1402 N N . LEU A 1 186 ? -19.349 14.270 20.730 1.00 89.88 186 LEU A N 1
ATOM 1403 C CA . LEU A 1 186 ? -20.095 13.896 21.931 1.00 89.88 186 LEU A CA 1
ATOM 1404 C C . LEU A 1 186 ? -20.876 12.604 21.675 1.00 89.88 186 LEU A C 1
ATOM 1406 O O . LEU A 1 186 ? -21.659 12.522 20.728 1.00 89.88 186 LEU A O 1
ATOM 1410 N N . PHE A 1 187 ? -20.679 11.614 22.540 1.00 91.69 187 PHE A N 1
ATOM 1411 C CA . PHE A 1 187 ? -21.366 10.325 22.513 1.00 91.69 187 PHE A CA 1
ATOM 1412 C C . PHE A 1 187 ? -22.036 10.070 23.864 1.00 91.69 187 PHE A C 1
ATOM 1414 O O . PHE A 1 187 ? -21.437 10.314 24.904 1.00 91.69 187 PHE A O 1
ATOM 1421 N N . SER A 1 188 ? -23.274 9.584 23.883 1.00 93.94 188 SER A N 1
ATOM 1422 C CA . SER A 1 188 ? -23.959 9.257 25.140 1.00 93.94 188 SER A CA 1
ATOM 1423 C C . SER A 1 188 ? -23.619 7.838 25.590 1.00 93.94 188 SER A C 1
ATOM 1425 O O . SER A 1 188 ? -23.754 6.893 24.814 1.00 93.94 188 SER A O 1
ATOM 1427 N N . CYS A 1 189 ? -23.225 7.676 26.856 1.00 93.56 189 CYS A N 1
ATOM 1428 C CA . CYS A 1 189 ? -23.010 6.366 27.468 1.00 93.56 189 CYS A CA 1
ATOM 1429 C C . CYS A 1 189 ? -24.270 5.496 27.348 1.00 93.56 189 CYS A C 1
ATOM 1431 O O . CYS A 1 189 ? -25.361 5.926 27.725 1.00 93.56 189 CYS A O 1
ATOM 1433 N N . LEU A 1 190 ? -24.107 4.250 26.895 1.00 92.88 190 LEU A N 1
ATOM 1434 C CA . LEU A 1 190 ? -25.224 3.317 26.705 1.00 92.88 190 LEU A CA 1
ATOM 1435 C C . LEU A 1 190 ? -25.798 2.776 28.028 1.00 92.88 190 LEU A C 1
ATOM 1437 O O . LEU A 1 190 ? -26.885 2.210 28.030 1.00 92.88 190 LEU A O 1
ATOM 1441 N N . GLY A 1 191 ? -25.072 2.937 29.141 1.00 93.81 191 GLY A N 1
ATOM 1442 C CA . GLY A 1 191 ? -25.514 2.536 30.479 1.00 93.81 191 GLY A CA 1
ATOM 1443 C C . GLY A 1 191 ? -26.296 3.630 31.209 1.00 93.81 191 GLY A C 1
ATOM 1444 O O . GLY A 1 191 ? -27.452 3.432 31.565 1.00 93.81 191 GLY A O 1
ATOM 1445 N N . CYS A 1 192 ? -25.670 4.790 31.443 1.00 96.19 192 CYS A N 1
ATOM 1446 C CA . CYS A 1 192 ? -26.246 5.866 32.264 1.00 96.19 192 CYS A CA 1
ATOM 1447 C C . CYS A 1 192 ? -26.709 7.107 31.481 1.00 96.19 192 CYS A C 1
ATOM 1449 O O . CYS A 1 192 ? -27.220 8.046 32.086 1.00 96.19 192 CYS A O 1
ATOM 1451 N N . GLY A 1 193 ? -26.494 7.163 30.162 1.00 94.94 193 GLY A N 1
ATOM 1452 C CA . GLY A 1 193 ? -26.844 8.316 29.323 1.00 94.94 193 GLY A CA 1
ATOM 1453 C C . GLY A 1 193 ? -25.913 9.529 29.449 1.00 94.94 193 GLY A C 1
ATOM 1454 O O . GLY A 1 193 ? -26.060 10.482 28.684 1.00 94.94 193 GLY A O 1
ATOM 1455 N N . ALA A 1 194 ? -24.942 9.507 30.370 1.00 94.62 194 ALA A N 1
ATOM 1456 C CA . ALA A 1 194 ? -24.002 10.609 30.560 1.00 94.62 194 ALA A CA 1
ATOM 1457 C C . ALA A 1 194 ? -23.176 10.883 29.286 1.00 94.62 194 ALA A C 1
ATOM 1459 O O . ALA A 1 194 ? -22.837 9.939 28.562 1.00 94.62 194 ALA A O 1
ATOM 1460 N N . PRO A 1 195 ? -22.838 12.154 29.000 1.00 92.62 195 PRO A N 1
ATOM 1461 C CA . PRO A 1 195 ? -22.035 12.500 27.838 1.00 92.62 195 PRO A CA 1
ATOM 1462 C C . PRO A 1 195 ? -20.591 12.021 28.013 1.00 92.62 195 PRO A C 1
ATOM 1464 O O . PRO A 1 195 ? -19.974 12.230 29.054 1.00 92.62 195 PRO A O 1
ATOM 1467 N N . ALA A 1 196 ? -20.038 11.432 26.964 1.00 90.56 196 ALA A N 1
ATOM 1468 C CA . ALA A 1 196 ? -18.637 11.081 26.829 1.00 90.56 196 ALA A CA 1
ATOM 1469 C C . ALA A 1 196 ? -18.029 11.861 25.660 1.00 90.56 196 ALA A C 1
ATOM 1471 O O . ALA A 1 196 ? -18.618 11.952 24.578 1.00 90.56 196 ALA A O 1
ATOM 1472 N N . LYS A 1 197 ? -16.846 12.433 25.886 1.00 89.81 197 LYS A N 1
ATOM 1473 C CA . LYS A 1 197 ? -16.038 13.031 24.823 1.00 89.81 197 LYS A CA 1
ATOM 1474 C C . LYS A 1 197 ? -15.269 11.911 24.137 1.00 89.81 197 LYS A C 1
ATOM 1476 O O . LYS A 1 197 ? -14.567 11.158 24.804 1.00 89.81 197 LYS A O 1
ATOM 1481 N N . VAL A 1 198 ? -15.440 11.794 22.827 1.00 90.81 198 VAL A N 1
ATOM 1482 C CA . VAL A 1 198 ? -14.786 10.768 22.017 1.00 90.81 198 VAL A CA 1
ATOM 1483 C C . VAL A 1 198 ? -14.007 11.459 20.911 1.00 90.81 198 VAL A C 1
ATOM 1485 O O . VAL A 1 198 ? -14.575 12.238 20.150 1.00 90.81 198 VAL A O 1
ATOM 1488 N N . ASP A 1 199 ? -12.718 11.177 20.824 1.00 89.44 199 ASP A N 1
ATOM 1489 C CA . ASP A 1 199 ? -11.833 11.605 19.742 1.00 89.44 199 ASP A CA 1
ATOM 1490 C C . ASP A 1 199 ? -11.116 10.383 19.139 1.00 89.44 199 ASP A C 1
ATOM 1492 O O . ASP A 1 199 ? -11.411 9.241 19.501 1.00 89.44 199 ASP A O 1
ATOM 1496 N N . ALA A 1 200 ? -10.186 10.615 18.211 1.00 84.56 200 ALA A N 1
ATOM 1497 C CA . ALA A 1 200 ? -9.410 9.556 17.565 1.00 84.56 200 ALA A CA 1
ATOM 1498 C C . ALA A 1 200 ? -8.383 8.865 18.492 1.00 84.56 200 ALA A C 1
ATOM 1500 O O . ALA A 1 200 ? -7.661 7.973 18.059 1.00 84.56 200 ALA A O 1
ATOM 1501 N N . THR A 1 201 ? -8.274 9.249 19.763 1.00 84.62 201 THR A N 1
ATOM 1502 C CA . THR A 1 201 ? -7.398 8.567 20.732 1.00 84.62 201 THR A CA 1
ATOM 1503 C C . THR A 1 201 ? -8.156 7.524 21.550 1.00 84.62 201 THR A C 1
ATOM 1505 O O . THR A 1 201 ? -7.560 6.586 22.088 1.00 84.62 201 THR A O 1
ATOM 1508 N N . VAL A 1 202 ? -9.482 7.663 21.635 1.00 86.75 202 VAL A N 1
ATOM 1509 C CA . VAL A 1 202 ? -10.328 6.802 22.459 1.00 86.75 202 VAL A CA 1
ATOM 1510 C C . VAL A 1 202 ? -10.450 5.412 21.821 1.00 86.75 202 VAL A C 1
ATOM 1512 O O . VAL A 1 202 ? -10.790 5.295 20.642 1.00 86.75 202 VAL A O 1
ATOM 1515 N N . PRO A 1 203 ? -10.230 4.321 22.580 1.00 87.88 203 PRO A N 1
ATOM 1516 C CA . PRO A 1 203 ? -10.411 2.972 22.062 1.00 87.88 203 PRO A CA 1
ATOM 1517 C C . PRO A 1 203 ? -11.877 2.703 21.701 1.00 87.88 203 PRO A C 1
ATOM 1519 O O . PRO A 1 203 ? -12.806 3.248 22.294 1.00 87.88 203 PRO A O 1
ATOM 1522 N N . ARG A 1 204 ? -12.103 1.758 20.781 1.00 89.50 204 ARG A N 1
ATOM 1523 C CA . ARG A 1 204 ? -13.457 1.357 20.353 1.00 89.50 204 ARG A CA 1
ATOM 1524 C C . ARG A 1 204 ? -14.351 0.878 21.503 1.00 89.50 204 ARG A C 1
ATOM 1526 O O . ARG A 1 204 ? -15.573 0.954 21.405 1.00 89.50 204 ARG A O 1
ATOM 1533 N N . LEU A 1 205 ? -13.743 0.374 22.576 1.00 90.94 205 LEU A N 1
ATOM 1534 C CA . LEU A 1 205 ? -14.396 0.061 23.844 1.00 90.94 205 LEU A CA 1
ATOM 1535 C C . LEU A 1 205 ? -14.054 1.152 24.864 1.00 90.94 205 LEU A C 1
ATOM 1537 O O . LEU A 1 205 ? -12.985 1.134 25.470 1.00 90.94 205 LEU A O 1
ATOM 1541 N N . LEU A 1 206 ? -14.977 2.088 25.053 1.00 91.38 206 LEU A N 1
ATOM 1542 C CA . LEU A 1 206 ? -14.856 3.213 25.977 1.00 91.38 206 LEU A CA 1
ATOM 1543 C C . LEU A 1 206 ? -15.404 2.819 27.353 1.00 91.38 206 LEU A C 1
ATOM 1545 O O . LEU A 1 206 ? -16.538 2.354 27.454 1.00 91.38 206 LEU A O 1
ATOM 1549 N N . ARG A 1 207 ? -14.661 3.076 28.431 1.00 93.94 207 ARG A N 1
ATOM 1550 C CA . ARG A 1 207 ? -15.191 2.992 29.802 1.00 93.94 207 ARG A CA 1
ATOM 1551 C C . ARG A 1 207 ? -15.811 4.331 30.205 1.00 93.94 207 ARG A C 1
ATOM 1553 O O . ARG A 1 207 ? -15.170 5.367 30.083 1.00 93.94 207 ARG A O 1
ATOM 1560 N N . CYS A 1 208 ? -17.053 4.313 30.679 1.00 93.12 208 CYS A N 1
ATOM 1561 C CA . CYS A 1 208 ? -17.745 5.513 31.141 1.00 93.12 208 CYS A CA 1
ATOM 1562 C C . CYS A 1 208 ? -17.191 5.991 32.489 1.00 93.12 208 CYS A C 1
ATOM 1564 O O . CYS A 1 208 ? -17.232 5.246 33.462 1.00 93.12 208 CYS A O 1
ATOM 1566 N N . GLU A 1 209 ? -16.779 7.254 32.575 1.00 93.62 209 GLU A N 1
ATOM 1567 C CA . GLU A 1 209 ? -16.252 7.862 33.810 1.00 93.62 209 GLU A CA 1
ATOM 1568 C C . GLU A 1 209 ? -17.309 8.049 34.916 1.00 93.62 209 GLU A C 1
ATOM 1570 O O . GLU A 1 209 ? -16.963 8.242 36.075 1.00 93.62 209 GLU A O 1
ATOM 1575 N N . PHE A 1 210 ? -18.603 7.987 34.576 1.00 95.25 210 PHE A N 1
ATOM 1576 C CA . PHE A 1 210 ? -19.700 8.237 35.521 1.00 95.25 210 PHE A CA 1
ATOM 1577 C C . PHE A 1 210 ? -20.284 6.971 36.151 1.00 95.25 210 PHE A C 1
ATOM 1579 O O . PHE A 1 210 ? -20.732 7.004 37.292 1.00 95.25 210 PHE A O 1
ATOM 1586 N N . CYS A 1 211 ? -20.365 5.876 35.392 1.00 95.81 211 CYS A N 1
ATOM 1587 C CA . CYS A 1 211 ? -21.030 4.641 35.831 1.00 95.81 211 CYS A CA 1
ATOM 1588 C C . CYS A 1 211 ? -20.190 3.380 35.617 1.00 95.81 211 CYS A C 1
ATOM 1590 O O . CYS A 1 211 ? -20.702 2.279 35.795 1.00 95.81 211 CYS A O 1
ATOM 1592 N N . ASP A 1 212 ? -18.941 3.531 35.167 1.00 94.94 212 ASP A N 1
ATOM 1593 C CA . ASP A 1 212 ? -17.998 2.450 34.865 1.00 94.94 212 ASP A CA 1
ATOM 1594 C C . ASP A 1 212 ? -18.424 1.447 33.782 1.00 94.94 212 ASP A C 1
ATOM 1596 O O . ASP A 1 212 ? -17.651 0.554 33.433 1.00 94.94 212 ASP A O 1
ATOM 1600 N N . ALA A 1 213 ? -19.604 1.608 33.177 1.00 94.38 213 ALA A N 1
ATOM 1601 C CA . ALA A 1 213 ? -20.041 0.764 32.073 1.00 94.38 213 ALA A CA 1
ATOM 1602 C C . ALA A 1 213 ? -19.114 0.914 30.855 1.00 94.38 213 ALA A C 1
ATOM 1604 O O . ALA A 1 213 ? -18.763 2.026 30.448 1.00 94.38 213 ALA A O 1
ATOM 1605 N N . THR A 1 214 ? -18.760 -0.207 30.227 1.00 94.69 214 THR A N 1
ATOM 1606 C CA . THR A 1 214 ? -18.063 -0.213 28.938 1.00 94.69 214 THR A CA 1
ATOM 1607 C C . THR A 1 214 ? -19.072 -0.038 27.808 1.00 94.69 214 THR A C 1
ATOM 1609 O O . THR A 1 214 ? -19.976 -0.853 27.639 1.00 94.69 214 THR A O 1
ATOM 1612 N N . SER A 1 215 ? -18.918 1.026 27.026 1.00 92.50 215 SER A N 1
ATOM 1613 C CA . SER A 1 215 ? -19.697 1.289 25.820 1.00 92.50 215 SER A CA 1
ATOM 1614 C C . SER A 1 215 ? -18.869 0.968 24.579 1.00 92.50 215 SER A C 1
ATOM 1616 O O . SER A 1 215 ? -17.717 1.378 24.454 1.00 92.50 215 SER A O 1
ATOM 1618 N N . TYR A 1 216 ? -19.475 0.247 23.643 1.00 91.62 216 TYR A N 1
ATOM 1619 C CA . TYR A 1 216 ? -18.910 0.025 22.319 1.00 91.62 216 TYR A CA 1
ATOM 1620 C C . TYR A 1 216 ? -19.244 1.208 21.410 1.00 91.62 216 TYR A C 1
ATOM 1622 O O . TYR A 1 216 ? -20.414 1.579 21.291 1.00 91.62 216 TYR A O 1
ATOM 1630 N N . LEU A 1 217 ? -18.234 1.787 20.760 1.00 91.81 217 LEU A N 1
ATOM 1631 C CA . LEU A 1 217 ? -18.432 2.841 19.769 1.00 91.81 217 LEU A CA 1
ATOM 1632 C C . LEU A 1 217 ? -19.008 2.235 18.477 1.00 91.81 217 LEU A C 1
ATOM 1634 O O . LEU A 1 217 ? -18.350 1.386 17.867 1.00 91.81 217 LEU A O 1
ATOM 1638 N N . PRO A 1 218 ? -20.207 2.661 18.031 1.00 90.25 218 PRO A N 1
ATOM 1639 C CA . PRO A 1 218 ? -20.804 2.155 16.800 1.00 90.25 218 PRO A CA 1
ATOM 1640 C C . PRO A 1 218 ? -19.928 2.431 15.575 1.00 90.25 218 PRO A C 1
ATOM 1642 O O . PRO A 1 218 ? -19.296 3.485 15.482 1.00 90.25 218 PRO A O 1
ATOM 1645 N N . ASP A 1 219 ? -19.971 1.537 14.588 1.00 88.00 219 ASP A N 1
ATOM 1646 C CA . ASP A 1 219 ? -19.133 1.581 13.381 1.00 88.00 219 ASP A CA 1
ATOM 1647 C C . ASP A 1 219 ? -19.170 2.923 12.648 1.00 88.00 219 ASP A C 1
ATOM 1649 O O . ASP A 1 219 ? -18.137 3.409 12.204 1.00 88.00 219 ASP A O 1
ATOM 1653 N N . ALA A 1 220 ? -20.340 3.557 12.550 1.00 87.88 220 ALA A N 1
ATOM 1654 C CA . ALA A 1 220 ? -20.475 4.852 11.887 1.00 87.88 220 ALA A CA 1
ATOM 1655 C C . ALA A 1 220 ? -19.711 5.974 12.613 1.00 87.88 220 ALA A C 1
ATOM 1657 O O . ALA A 1 220 ? -19.122 6.835 11.961 1.00 87.88 220 ALA A O 1
ATOM 1658 N N . LEU A 1 221 ? -19.703 5.961 13.952 1.00 89.56 22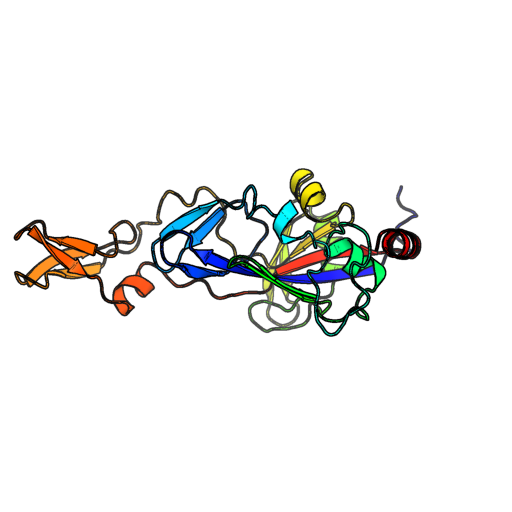1 LEU A N 1
ATOM 1659 C CA . LEU A 1 221 ? -18.930 6.914 14.751 1.00 89.56 221 LEU A CA 1
ATOM 1660 C C . LEU A 1 221 ? -17.439 6.583 14.670 1.00 89.56 221 LEU A C 1
ATOM 1662 O O . LEU A 1 221 ? -16.626 7.473 14.432 1.00 89.56 221 LEU A O 1
ATOM 1666 N N . TRP A 1 222 ? -17.099 5.299 14.788 1.00 89.44 222 TRP A N 1
ATOM 1667 C CA . TRP A 1 222 ? -15.726 4.822 14.677 1.00 89.44 222 TRP A CA 1
ATOM 1668 C C . TRP A 1 222 ? -15.093 5.203 13.337 1.00 89.44 222 TRP A C 1
ATOM 1670 O O . TRP A 1 222 ? -14.043 5.825 13.315 1.00 89.44 222 TRP A O 1
ATOM 1680 N N . LEU A 1 223 ? -15.755 4.917 12.214 1.00 85.50 223 LEU A N 1
ATOM 1681 C CA . LEU A 1 223 ? -15.252 5.229 10.871 1.00 85.50 223 LEU A CA 1
ATOM 1682 C C . LEU A 1 223 ? -15.228 6.729 10.560 1.00 85.50 223 LEU A C 1
ATOM 1684 O O . LEU A 1 223 ? -14.540 7.145 9.631 1.00 85.50 223 LEU A O 1
ATOM 1688 N N . ARG A 1 224 ? -15.974 7.545 11.313 1.00 85.81 224 ARG A N 1
ATOM 1689 C CA . ARG A 1 224 ? -15.895 9.005 11.214 1.00 85.81 224 ARG A CA 1
ATOM 1690 C C . ARG A 1 224 ? -14.632 9.545 11.886 1.00 85.81 224 ARG A C 1
ATOM 1692 O O . ARG A 1 224 ? -14.042 10.478 11.357 1.00 85.81 224 ARG A O 1
ATOM 1699 N N . LEU A 1 225 ? -14.240 8.964 13.019 1.00 86.38 225 LEU A N 1
ATOM 1700 C CA . LEU A 1 225 ? -12.998 9.294 13.731 1.00 86.38 225 LEU A CA 1
ATOM 1701 C C . LEU A 1 225 ? -11.775 8.624 13.088 1.00 86.38 225 LEU A C 1
ATOM 1703 O O . LEU A 1 225 ? -10.682 9.175 13.099 1.00 86.38 225 LEU A O 1
ATOM 1707 N N . HIS A 1 226 ? -11.986 7.461 12.470 1.00 84.44 226 HIS A N 1
ATOM 1708 C CA . HIS A 1 226 ? -10.962 6.620 11.862 1.00 84.44 226 HIS A CA 1
ATOM 1709 C C . HIS A 1 226 ? -11.356 6.211 10.438 1.00 84.44 226 HIS A C 1
ATOM 1711 O O . HIS A 1 226 ? -11.741 5.057 10.201 1.00 84.44 226 HIS A O 1
ATOM 1717 N N . PRO A 1 227 ? -11.284 7.137 9.464 1.00 82.06 227 PRO A N 1
ATOM 1718 C CA . PRO A 1 227 ? -11.645 6.840 8.087 1.00 82.06 227 PRO A CA 1
ATOM 1719 C C . PRO A 1 227 ? -10.897 5.619 7.549 1.00 82.06 227 PRO A C 1
ATOM 1721 O O . PRO A 1 227 ? -9.665 5.552 7.558 1.00 82.06 227 PRO A O 1
ATOM 1724 N N . ALA A 1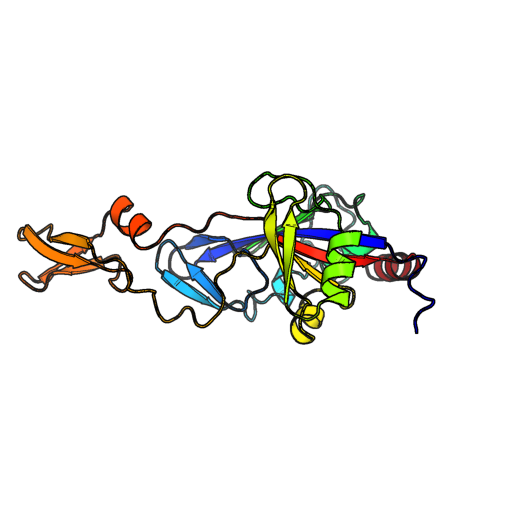 228 ? -11.653 4.637 7.054 1.00 80.81 228 ALA A N 1
ATOM 1725 C CA . ALA A 1 228 ? -11.068 3.446 6.460 1.00 80.81 228 ALA A CA 1
ATOM 1726 C C . ALA A 1 228 ? -10.247 3.821 5.219 1.00 80.81 228 ALA A C 1
ATOM 1728 O O . ALA A 1 228 ? -10.751 4.423 4.265 1.00 80.81 228 ALA A O 1
ATOM 1729 N N . GLN A 1 229 ? -8.982 3.408 5.216 1.00 86.50 229 GLN A N 1
ATOM 1730 C CA . GLN A 1 229 ? -8.102 3.570 4.069 1.00 86.50 229 GLN A CA 1
ATOM 1731 C C . GLN A 1 229 ? -8.667 2.783 2.880 1.00 86.50 229 GLN A C 1
ATOM 1733 O O . GLN A 1 229 ? -9.012 1.605 2.992 1.00 86.50 229 GLN A O 1
ATOM 1738 N N . ARG A 1 230 ? -8.772 3.429 1.717 1.00 89.38 230 ARG A N 1
ATOM 1739 C CA . ARG A 1 230 ? -9.168 2.747 0.478 1.00 89.38 230 ARG A CA 1
ATOM 1740 C C . ARG A 1 230 ? -7.943 2.076 -0.125 1.00 89.38 230 ARG A C 1
ATOM 1742 O O . ARG A 1 230 ? -6.894 2.703 -0.225 1.00 89.38 230 ARG A O 1
ATOM 1749 N N . LYS A 1 231 ? -8.078 0.832 -0.585 1.00 93.00 231 LYS A N 1
ATOM 1750 C CA . LYS A 1 231 ? -7.021 0.150 -1.344 1.00 93.00 231 LYS A CA 1
ATOM 1751 C C . LYS A 1 231 ? -6.753 0.913 -2.642 1.00 93.00 231 LYS A C 1
ATOM 1753 O O . LYS A 1 231 ? -7.624 0.963 -3.512 1.00 93.00 231 LYS A O 1
ATOM 1758 N N . ARG A 1 232 ? -5.558 1.486 -2.780 1.00 92.44 232 ARG A N 1
ATOM 1759 C CA . ARG A 1 232 ? -5.129 2.229 -3.971 1.00 92.44 232 ARG A CA 1
ATOM 1760 C C . ARG A 1 232 ? -3.873 1.589 -4.564 1.00 92.44 232 ARG A C 1
ATOM 1762 O O . ARG A 1 232 ? -2.979 1.204 -3.811 1.00 92.44 232 ARG A O 1
ATOM 1769 N N . PRO A 1 233 ? -3.801 1.420 -5.895 1.00 94.31 233 PRO A N 1
ATOM 1770 C CA . PRO A 1 233 ? -2.557 1.018 -6.520 1.00 94.31 233 PRO A CA 1
ATOM 1771 C C . PRO A 1 233 ? -1.544 2.159 -6.454 1.00 94.31 233 PRO A C 1
ATOM 1773 O O . PRO A 1 233 ? -1.886 3.308 -6.717 1.00 94.31 233 PRO A O 1
ATOM 1776 N N . TRP A 1 234 ? -0.300 1.803 -6.189 1.00 95.44 234 TRP A N 1
ATOM 1777 C CA . TRP A 1 234 ? 0.878 2.648 -6.374 1.00 95.44 234 TRP A CA 1
ATOM 1778 C C . TRP A 1 234 ? 1.834 1.904 -7.313 1.00 95.44 234 TRP A C 1
ATOM 1780 O O . TRP A 1 234 ? 1.574 0.746 -7.656 1.00 95.44 234 TRP A O 1
ATOM 1790 N N . ALA A 1 235 ? 2.893 2.534 -7.808 1.00 95.25 235 ALA A N 1
ATOM 1791 C CA . ALA A 1 235 ? 3.777 1.877 -8.768 1.00 95.25 235 ALA A CA 1
ATOM 1792 C C . ALA A 1 235 ? 5.257 2.121 -8.514 1.00 95.25 235 ALA A C 1
ATOM 1794 O O . ALA A 1 235 ? 5.664 3.170 -8.024 1.00 95.25 235 ALA A O 1
ATOM 1795 N N . LEU A 1 236 ? 6.054 1.141 -8.931 1.00 95.06 236 LEU A N 1
ATOM 1796 C CA . LEU A 1 236 ? 7.483 1.298 -9.145 1.00 95.06 236 LEU A CA 1
ATOM 1797 C C . LEU A 1 236 ? 7.724 1.556 -10.629 1.00 95.06 236 LEU A C 1
ATOM 1799 O O . LEU A 1 236 ? 7.215 0.824 -11.482 1.00 95.06 236 LEU A O 1
ATOM 1803 N N . ILE A 1 237 ? 8.537 2.560 -10.930 1.00 93.75 237 ILE A N 1
ATOM 1804 C CA . ILE A 1 237 ? 9.092 2.751 -12.265 1.00 93.75 237 ILE A CA 1
ATOM 1805 C C . ILE A 1 237 ? 10.473 2.107 -12.288 1.00 93.75 237 ILE A C 1
ATOM 1807 O O . ILE A 1 237 ? 11.363 2.465 -11.508 1.00 93.75 237 ILE A O 1
ATOM 1811 N N . LEU A 1 238 ? 10.647 1.144 -13.188 1.00 92.00 238 LEU A N 1
ATOM 1812 C CA . LEU A 1 238 ? 11.892 0.420 -13.385 1.00 92.00 238 LEU A CA 1
ATOM 1813 C C . LEU A 1 238 ? 12.541 0.854 -14.693 1.00 92.00 238 LEU A C 1
ATOM 1815 O O . LEU A 1 238 ? 11.890 0.878 -15.738 1.00 92.00 238 LEU A O 1
ATOM 1819 N N . ARG A 1 239 ? 13.843 1.135 -14.648 1.00 91.44 239 ARG A N 1
ATOM 1820 C CA . ARG A 1 239 ? 14.643 1.280 -15.862 1.00 91.44 239 ARG A CA 1
ATOM 1821 C C . ARG A 1 239 ? 14.740 -0.070 -16.567 1.00 91.44 239 ARG A C 1
ATOM 1823 O O . ARG A 1 239 ? 15.086 -1.071 -15.936 1.00 91.44 239 ARG A O 1
ATOM 1830 N N . SER A 1 240 ? 14.494 -0.071 -17.870 1.00 84.38 240 SER A N 1
ATOM 1831 C CA . SER A 1 240 ? 14.553 -1.260 -18.707 1.00 84.38 240 SER A CA 1
ATOM 1832 C C . SER A 1 240 ? 15.440 -1.047 -19.928 1.00 84.38 240 SER A C 1
ATOM 1834 O O . SER A 1 240 ? 15.315 -0.070 -20.664 1.00 84.38 240 SER A O 1
ATOM 1836 N N . THR A 1 241 ? 16.355 -1.985 -20.141 1.00 84.94 241 THR A N 1
ATOM 1837 C CA . THR A 1 241 ? 17.220 -2.065 -21.323 1.00 84.94 241 THR A CA 1
ATOM 1838 C C . THR A 1 241 ? 17.269 -3.519 -21.796 1.00 84.94 241 THR A C 1
ATOM 1840 O O . THR A 1 241 ? 17.004 -4.421 -20.990 1.00 84.94 241 THR A O 1
ATOM 1843 N N . PRO A 1 242 ? 17.630 -3.793 -23.064 1.00 82.62 242 PRO A N 1
ATOM 1844 C CA . PRO A 1 242 ? 17.781 -5.164 -23.557 1.00 82.62 242 PRO A CA 1
ATOM 1845 C C . PRO A 1 242 ? 18.682 -6.038 -22.667 1.00 82.62 242 PRO A C 1
ATOM 1847 O O . PRO A 1 242 ? 18.342 -7.184 -22.379 1.00 82.62 242 PRO A O 1
ATOM 1850 N N . ASP A 1 243 ? 19.773 -5.477 -22.136 1.00 83.56 243 ASP A N 1
ATOM 1851 C CA . ASP A 1 243 ? 20.677 -6.180 -21.217 1.00 83.56 243 ASP A CA 1
ATOM 1852 C C . ASP A 1 243 ? 20.024 -6.514 -19.870 1.00 83.56 243 ASP A C 1
ATOM 1854 O O . ASP A 1 243 ? 20.250 -7.593 -19.316 1.00 83.56 243 ASP A O 1
ATOM 1858 N N . ILE A 1 244 ? 19.201 -5.604 -19.331 1.00 82.88 244 ILE A N 1
ATOM 1859 C CA . ILE A 1 244 ? 18.455 -5.833 -18.085 1.00 82.88 244 ILE A CA 1
ATOM 1860 C C . ILE A 1 244 ? 17.448 -6.967 -18.286 1.00 82.88 244 ILE A C 1
ATOM 1862 O O . ILE A 1 244 ? 17.388 -7.870 -17.452 1.00 82.88 244 ILE A O 1
ATOM 1866 N N . HIS A 1 245 ? 16.720 -6.961 -19.406 1.00 78.81 245 HIS A N 1
ATOM 1867 C CA . HIS A 1 245 ? 15.805 -8.044 -19.773 1.00 78.81 245 HIS A CA 1
ATOM 1868 C C . HIS A 1 245 ? 16.541 -9.386 -19.883 1.00 78.81 245 HIS A C 1
ATOM 1870 O O . HIS A 1 245 ? 16.146 -10.360 -19.242 1.00 78.81 245 HIS A O 1
ATOM 1876 N N . ALA A 1 246 ? 17.645 -9.432 -20.635 1.00 80.62 246 ALA A N 1
ATOM 1877 C CA . ALA A 1 246 ? 18.428 -10.650 -20.832 1.00 80.62 246 ALA A CA 1
ATOM 1878 C C . ALA A 1 246 ? 19.025 -11.185 -19.520 1.00 80.62 246 ALA A C 1
ATOM 1880 O O . ALA A 1 246 ? 19.096 -12.398 -19.318 1.00 80.62 246 ALA A O 1
ATOM 1881 N N . LYS A 1 247 ? 19.448 -10.301 -18.608 1.00 80.56 247 LYS A N 1
ATOM 1882 C CA . LYS A 1 247 ? 19.940 -10.692 -17.283 1.00 80.56 247 LYS A CA 1
ATOM 1883 C C . LYS A 1 247 ? 18.818 -11.239 -16.403 1.00 80.56 247 LYS A C 1
ATOM 1885 O O . LYS A 1 247 ? 19.016 -12.277 -15.777 1.00 80.56 247 LYS A O 1
ATOM 1890 N N . ALA A 1 248 ? 17.664 -10.575 -16.379 1.00 77.06 248 ALA A N 1
ATOM 1891 C CA . ALA A 1 248 ? 16.508 -11.008 -15.601 1.00 77.06 248 ALA A CA 1
ATOM 1892 C C . ALA A 1 248 ? 16.001 -12.385 -16.068 1.00 77.06 248 ALA A C 1
ATOM 1894 O O . ALA A 1 248 ? 15.758 -13.258 -15.243 1.00 77.06 248 ALA A O 1
ATOM 1895 N N . GLN A 1 249 ? 15.970 -12.634 -17.382 1.00 77.19 249 GLN A N 1
ATOM 1896 C CA . GLN A 1 249 ? 15.609 -13.938 -17.959 1.00 77.19 249 GLN A CA 1
ATOM 1897 C C . GLN A 1 249 ? 16.553 -15.087 -17.577 1.00 77.19 249 GLN A C 1
ATOM 1899 O O . GLN A 1 249 ? 16.167 -16.241 -17.686 1.00 77.19 249 GLN A O 1
ATOM 1904 N N . ARG A 1 250 ? 17.793 -14.802 -17.155 1.00 77.75 250 ARG A N 1
ATOM 1905 C CA . ARG A 1 250 ? 18.719 -15.831 -16.643 1.00 77.75 250 ARG A CA 1
ATOM 1906 C C . ARG A 1 250 ? 18.543 -16.102 -15.148 1.00 77.75 250 ARG A C 1
ATOM 1908 O O . ARG A 1 250 ? 19.080 -17.088 -14.656 1.00 77.75 250 ARG A O 1
ATOM 1915 N N . GLN A 1 251 ? 17.910 -15.180 -14.423 1.00 70.62 251 GLN A N 1
ATOM 1916 C CA . GLN A 1 251 ? 17.721 -15.248 -12.970 1.00 70.62 251 GLN A CA 1
ATOM 1917 C C . GLN A 1 251 ? 16.381 -15.874 -12.577 1.00 70.62 251 GLN A C 1
ATOM 1919 O O . GLN A 1 251 ? 16.236 -16.317 -11.438 1.00 70.62 251 GLN A O 1
ATOM 1924 N N . VAL A 1 252 ? 15.422 -15.876 -13.503 1.00 63.94 252 VAL A N 1
ATOM 1925 C CA . VAL A 1 252 ? 14.092 -16.475 -13.361 1.00 63.94 252 VAL A CA 1
ATOM 1926 C C . VAL A 1 252 ? 14.056 -17.822 -14.064 1.00 63.94 252 VAL A C 1
ATOM 1928 O O . VAL A 1 252 ? 13.520 -18.774 -13.453 1.00 63.94 252 VAL A O 1
#

Radius of gyration: 21.63 Å; Cα contacts (8 Å, |Δi|>4): 493; chains: 1; bounding box: 55×44×62 Å

Secondary structure (DSSP, 8-state):
--STTTT-EEEEEEEEEEEE-TTT-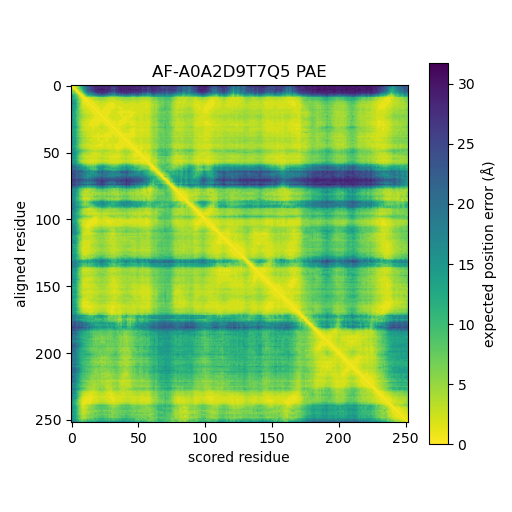-EEEE-SS-SEEE-TTT--EEE--GGGSHHHHTEEPTT---GGGTTS-SS--EEHHHHHHHHGGGG--EEEEETTEEEEEE-SPPBPTTT-PBP-HHHHHHHHHHH-SEEEEEPTTT--EEEEEPPPHHHHHHS-TTEEEEE---S--S-TTS------EEEE-TTT--EEEE-TTS-SEEEPTTT-PEEEPPHHHHHHHSPPPP---EEEEEEE-HHHHHHHHHH-

Solvent-accessible surface area (backbone atoms only — not comparable to full-atom values): 14531 Å² total; per-residue (Å²): 140,80,80,82,60,86,74,58,48,58,45,43,46,29,36,38,39,35,33,42,35,91,88,75,63,48,80,27,54,47,22,46,100,59,63,48,49,69,30,51,87,76,65,50,71,46,68,34,50,74,83,59,9,55,59,44,69,44,36,42,50,75,80,55,57,36,88,90,43,86,74,57,34,92,82,62,76,36,41,53,55,39,52,44,49,40,42,42,71,79,56,53,68,46,48,47,77,55,96,58,34,37,42,37,39,29,50,53,69,54,47,40,94,83,83,54,52,74,50,59,56,63,57,55,48,48,52,28,69,72,77,36,65,65,48,71,46,61,36,93,88,77,63,50,76,36,46,31,26,36,60,50,76,68,51,26,75,34,62,38,83,47,48,54,25,39,35,45,55,71,48,79,80,81,77,74,88,63,68,74,68,91,55,75,45,82,42,64,38,82,79,80,57,51,80,38,85,40,39,44,78,59,58,61,69,38,68,36,91,87,74,67,44,74,34,74,57,53,66,73,61,45,41,69,59,34,62,66,75,75,78,45,66,20,31,39,35,28,63,37,39,74,66,52,27,57,52,24,56,72,66,95

Foldseek 3Di:
DPPPPPFKDKFKKKKWKWFQDPVHRDIATQQFQAQWAADLPFRDIGGCDDCNPLLNLQKDDAPFWDPVCPVPHPDDIDGNVLLCQQQPQNSAWTWGDDNRMTMIIHRAADADPPPRHGDGLVVLLVCQVPVAAWDFDADPPPRDTKIKGADDPVVCVSHHVQFGMKIRGDGDDDDSPDADFPDWDWDADPPPRDTDIDALVAGQFHQDPPPRDTDGNDPVRSCVRRPRDDGDIIITMGIHGPVSNVVSNVVD

Mean predicted aligned error: 7.85 Å